Protein AF-0000000079784172 (afdb_homodimer)

Foldseek 3Di:
DDPPPPPPDPPDDPPVCCPPQDPCCLVAFQDDPVADAAEADAPDKDKDKAAAFGKYKYKYFDAFFFKKKKKKKWFAQAWWKKKFKAFPGGDGPPDGDDIDIDGSVVFDAPDRRGIGMDMDMDGDGGHMMMMMMTTNDNGMIIMMMHMHTDTHPPPPCPVVVD/DDPPPPPPDPPDDPPVCCPPQDPCCLVAFQDDPVADAAEADAPDKDKDKAAAFGKYKYKYFDAFFFKKKKKKKWFAQAWWKKKFKAFPGGDGPVDGDDIDIDGSVVFDAPDRRGIGMDMDMDGDGGHMMMMMMTTNDNGMIIMMMHMHTDTHPPPPCPVVVD

InterPro domains:
  IPR057629 Teneurin-1-4-like, galactose-binding domain-like [PF23093] (41-147)

Structure (mmCIF, N/CA/C/O backbone):
data_AF-0000000079784172-model_v1
#
loop_
_entity.id
_entity.type
_entity.pdbx_description
1 polymer 'Calpain_III domain-containing protein'
#
loop_
_atom_site.group_PDB
_atom_site.id
_atom_site.type_symbol
_atom_site.label_atom_id
_atom_site.label_alt_id
_atom_site.label_comp_id
_atom_site.label_asym_id
_atom_site.label_entity_id
_atom_site.label_seq_id
_atom_site.pdbx_PDB_ins_code
_atom_site.Cartn_x
_atom_site.Cartn_y
_atom_site.Cartn_z
_atom_site.occupancy
_atom_site.B_iso_or_equiv
_atom_site.auth_seq_id
_atom_site.auth_comp_id
_atom_site.auth_asym_id
_atom_site.auth_atom_id
_atom_site.pdbx_PDB_model_num
ATOM 1 N N . MET A 1 1 ? 27.984 17.984 -19.719 1 19.89 1 MET A N 1
ATOM 2 C CA . MET A 1 1 ? 27.156 17.969 -18.5 1 19.89 1 MET A CA 1
ATOM 3 C C . MET A 1 1 ? 26.875 16.531 -18.078 1 19.89 1 MET A C 1
ATOM 5 O O . MET A 1 1 ? 26.297 15.75 -18.844 1 19.89 1 MET A O 1
ATOM 9 N N . VAL A 1 2 ? 27.688 15.719 -17.266 1 17.98 2 VAL A N 1
ATOM 10 C CA . VAL A 1 2 ? 28.109 14.328 -17.188 1 17.98 2 VAL A CA 1
ATOM 11 C C . VAL A 1 2 ? 27.031 13.492 -16.5 1 17.98 2 VAL A C 1
ATOM 13 O O . VAL A 1 2 ? 26.578 13.828 -15.398 1 17.98 2 VAL A O 1
ATOM 16 N N . ASN A 1 3 ? 26.125 12.703 -17.125 1 18.72 3 ASN A N 1
ATOM 17 C CA . ASN A 1 3 ? 24.984 11.828 -16.906 1 18.72 3 ASN A CA 1
ATOM 18 C C . ASN A 1 3 ? 25.375 10.625 -16.031 1 18.72 3 ASN A C 1
ATOM 20 O O . ASN A 1 3 ? 25.969 9.664 -16.531 1 18.72 3 ASN A O 1
ATOM 24 N N . ARG A 1 4 ? 26.094 10.75 -14.938 1 19.33 4 ARG A N 1
ATOM 25 C CA . ARG A 1 4 ? 26.703 9.641 -14.219 1 19.33 4 ARG A CA 1
ATOM 26 C C . ARG A 1 4 ? 25.672 8.562 -13.883 1 19.33 4 ARG A C 1
ATOM 28 O O . ARG A 1 4 ? 24.766 8.805 -13.102 1 19.33 4 ARG A O 1
ATOM 35 N N . ILE A 1 5 ? 25.516 7.582 -14.75 1 21.02 5 ILE A N 1
ATOM 36 C CA . ILE A 1 5 ? 24.875 6.27 -14.727 1 21.02 5 ILE A CA 1
ATOM 37 C C . ILE A 1 5 ? 25.406 5.469 -13.531 1 21.02 5 ILE A C 1
ATOM 39 O O . ILE A 1 5 ? 26.609 5.254 -13.406 1 21.02 5 ILE A O 1
ATOM 43 N N . TYR A 1 6 ? 24.906 5.637 -12.352 1 23.95 6 TYR A N 1
ATOM 44 C CA . TYR A 1 6 ? 25.438 4.844 -11.242 1 23.95 6 TYR A CA 1
ATOM 45 C C . TYR A 1 6 ? 25.484 3.363 -11.609 1 23.95 6 TYR A C 1
ATOM 47 O O . TYR A 1 6 ? 24.484 2.791 -12.039 1 23.95 6 TYR A O 1
ATOM 55 N N . GLU A 1 7 ? 26.516 2.904 -12.195 1 22.31 7 GLU A N 1
ATOM 56 C CA . GLU A 1 7 ? 26.984 1.556 -12.492 1 22.31 7 GLU A CA 1
ATOM 57 C C . GLU A 1 7 ? 26.781 0.623 -11.305 1 22.31 7 GLU A C 1
ATOM 59 O O . GLU A 1 7 ? 27.312 0.865 -10.219 1 22.31 7 GLU A O 1
ATOM 64 N N . TRP A 1 8 ? 25.625 0.046 -11.172 1 24.02 8 TRP A N 1
ATOM 65 C CA . TRP A 1 8 ? 25.391 -1.03 -10.211 1 24.02 8 TRP A CA 1
ATOM 66 C C . TRP A 1 8 ? 26.391 -2.168 -10.414 1 24.02 8 TRP A C 1
ATOM 68 O O . TRP A 1 8 ? 26.516 -2.691 -11.523 1 24.02 8 TRP A O 1
ATOM 78 N N . ASP A 1 9 ? 27.516 -2.143 -9.789 1 24.95 9 ASP A N 1
ATOM 79 C CA . ASP A 1 9 ? 28.547 -3.184 -9.773 1 24.95 9 ASP A CA 1
ATOM 80 C C . ASP A 1 9 ? 27.922 -4.555 -9.508 1 24.95 9 ASP A C 1
ATOM 82 O O . ASP A 1 9 ? 27.094 -4.707 -8.609 1 24.95 9 ASP A O 1
ATOM 86 N N . ASP A 1 10 ? 27.922 -5.586 -10.43 1 25.69 10 ASP A N 1
ATOM 87 C CA . ASP A 1 10 ? 27.609 -6.977 -10.758 1 25.69 10 ASP A CA 1
ATOM 88 C C . ASP A 1 10 ? 28.172 -7.922 -9.695 1 25.69 10 ASP A C 1
ATOM 90 O O . ASP A 1 10 ? 27.875 -9.117 -9.711 1 25.69 10 ASP A O 1
ATOM 94 N N . SER A 1 11 ? 29.359 -7.785 -9.156 1 26.97 11 SER A N 1
ATOM 95 C CA . SER A 1 11 ? 30.172 -8.836 -8.555 1 26.97 11 SER A CA 1
ATOM 96 C C . SER A 1 11 ? 29.625 -9.258 -7.199 1 26.97 11 SER A C 1
ATOM 98 O O . SER A 1 11 ? 30.328 -9.922 -6.422 1 26.97 11 SER A O 1
ATOM 100 N N . PHE A 1 12 ? 28.5 -8.664 -6.668 1 26.34 12 PHE A N 1
ATOM 101 C CA . PHE A 1 12 ? 28.328 -9.078 -5.277 1 26.34 12 PHE A CA 1
ATOM 102 C C . PHE A 1 12 ? 27.703 -10.461 -5.195 1 26.34 12 PHE A C 1
ATOM 104 O O . PHE A 1 12 ? 26.688 -10.734 -5.836 1 26.34 12 PHE A O 1
ATOM 111 N N . PRO A 1 13 ? 28.453 -11.555 -4.855 1 26.52 13 PRO A N 1
ATOM 112 C CA . PRO A 1 13 ? 28.047 -12.953 -4.754 1 26.52 13 PRO A CA 1
ATOM 113 C C . PRO A 1 13 ? 26.672 -13.109 -4.105 1 26.52 13 PRO A C 1
ATOM 115 O O . PRO A 1 13 ? 26.359 -12.414 -3.135 1 26.52 13 PRO A O 1
ATOM 118 N N . ILE A 1 14 ? 25.641 -13.641 -4.742 1 27.16 14 ILE A N 1
ATOM 119 C CA . ILE A 1 14 ? 24.234 -13.922 -4.488 1 27.16 14 ILE A CA 1
ATOM 120 C C . ILE A 1 14 ? 24.078 -14.664 -3.168 1 27.16 14 ILE A C 1
ATOM 122 O O . ILE A 1 14 ? 23.078 -14.5 -2.461 1 27.16 14 ILE A O 1
ATOM 126 N N . GLY A 1 15 ? 24.812 -15.781 -2.855 1 28.16 15 GLY A N 1
ATOM 127 C CA . GLY A 1 15 ? 24.734 -16.703 -1.731 1 28.16 15 GLY A CA 1
ATOM 128 C C . GLY A 1 15 ? 24.797 -16.016 -0.385 1 28.16 15 GLY A C 1
ATOM 129 O O . GLY A 1 15 ? 24.062 -16.359 0.537 1 28.16 15 GLY A O 1
ATOM 130 N N . GLN A 1 16 ? 25.953 -15.547 0.078 1 27.17 16 GLN A N 1
ATOM 131 C CA . GLN A 1 16 ? 26.344 -14.898 1.328 1 27.17 16 GLN A CA 1
ATOM 132 C C . GLN A 1 16 ? 25.609 -13.578 1.513 1 27.17 16 GLN A C 1
ATOM 134 O O . GLN A 1 16 ? 25.609 -13.008 2.605 1 27.17 16 GLN A O 1
ATOM 139 N N . ARG A 1 17 ? 25.234 -12.75 0.37 1 25.47 17 ARG A N 1
ATOM 140 C CA . ARG A 1 17 ? 24.531 -11.477 0.469 1 25.47 17 ARG A CA 1
ATOM 141 C C . ARG A 1 17 ? 23.031 -11.68 0.606 1 25.47 17 ARG A C 1
ATOM 143 O O . ARG A 1 17 ? 22.312 -11.719 -0.393 1 25.47 17 ARG A O 1
ATOM 150 N N . ALA A 1 18 ? 22.234 -12.734 0.689 1 33.78 18 ALA A N 1
ATOM 151 C CA . ALA A 1 18 ? 21.109 -12.398 1.549 1 33.78 18 ALA A CA 1
ATOM 152 C C . ALA A 1 18 ? 21.266 -11.008 2.156 1 33.78 18 ALA A C 1
ATOM 154 O O . ALA A 1 18 ? 21.938 -10.844 3.18 1 33.78 18 ALA A O 1
ATOM 155 N N . HIS A 1 19 ? 21.688 -10.164 1.497 1 33.62 19 HIS A N 1
ATOM 156 C CA . HIS A 1 19 ? 22.156 -8.781 1.532 1 33.62 19 HIS A CA 1
ATOM 157 C C . HIS A 1 19 ? 21.344 -7.945 2.506 1 33.62 19 HIS A C 1
ATOM 159 O O . HIS A 1 19 ? 20.172 -8.242 2.752 1 33.62 19 HIS A O 1
ATOM 165 N N . GLN A 1 20 ? 22 -7.141 3.137 1 38.88 20 GLN A N 1
ATOM 166 C CA . GLN A 1 20 ? 21.609 -6.32 4.277 1 38.88 20 GLN A CA 1
ATOM 167 C C . GLN A 1 20 ? 20.359 -5.508 3.973 1 38.88 20 GLN A C 1
ATOM 169 O O . GLN A 1 20 ? 20.406 -4.551 3.197 1 38.88 20 GLN A O 1
ATOM 174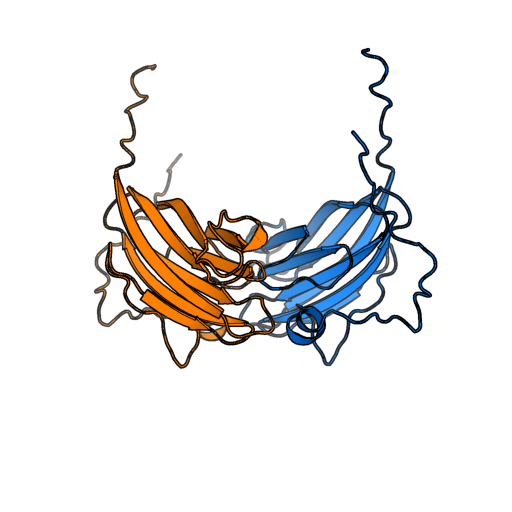 N N . LEU A 1 21 ? 19.281 -6.391 3.627 1 47.25 21 LEU A N 1
ATOM 175 C CA . LEU A 1 21 ? 18.094 -5.559 3.76 1 47.25 21 LEU A CA 1
ATOM 176 C C . LEU A 1 21 ? 18.344 -4.395 4.707 1 47.25 21 LEU A C 1
ATOM 178 O O . LEU A 1 21 ? 18.969 -4.566 5.758 1 47.25 21 LEU A O 1
ATOM 182 N N . ASP A 1 22 ? 18.234 -3.258 3.994 1 50.38 22 ASP A N 1
ATOM 183 C CA . ASP A 1 22 ? 18.375 -2.137 4.918 1 50.38 22 ASP A CA 1
ATOM 184 C C . ASP A 1 22 ? 17.547 -2.35 6.176 1 50.38 22 ASP A C 1
ATOM 186 O O . ASP A 1 22 ? 16.766 -3.309 6.258 1 50.38 22 ASP A O 1
ATOM 190 N N . ASP A 1 23 ? 18.031 -1.884 7.098 1 51.84 23 ASP A N 1
ATOM 191 C CA . ASP A 1 23 ? 17.422 -1.997 8.414 1 51.84 23 ASP A CA 1
ATOM 192 C C . ASP A 1 23 ? 15.898 -1.903 8.32 1 51.84 23 ASP A C 1
ATOM 194 O O . ASP A 1 23 ? 15.188 -2.682 8.953 1 51.84 23 ASP A O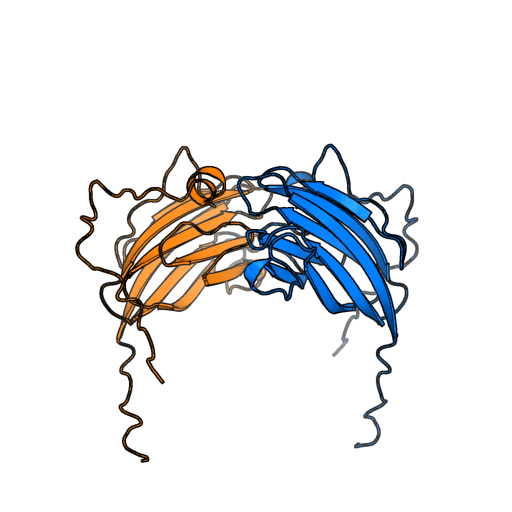 1
ATOM 198 N N . VAL A 1 24 ? 15.5 -1.128 7.34 1 48.78 24 VAL A N 1
ATOM 199 C CA . VAL A 1 24 ? 14.055 -0.924 7.242 1 48.78 24 VAL A CA 1
ATOM 200 C C . VAL A 1 24 ? 13.398 -2.162 6.637 1 48.78 24 VAL A C 1
ATOM 202 O O . VAL A 1 24 ? 12.367 -2.631 7.129 1 48.78 24 VAL A O 1
ATOM 205 N N . THR A 1 25 ? 14.039 -2.662 5.512 1 59.16 25 THR A N 1
ATOM 206 C CA . THR A 1 25 ? 13.453 -3.807 4.824 1 59.16 25 THR A CA 1
ATOM 207 C C . THR A 1 25 ? 13.523 -5.055 5.695 1 59.16 25 THR A C 1
ATOM 209 O O . THR A 1 25 ? 12.609 -5.887 5.676 1 59.16 25 THR A O 1
ATOM 212 N N . ASN A 1 26 ? 14.555 -5.07 6.418 1 54.72 26 ASN A N 1
ATOM 213 C CA . ASN A 1 26 ? 14.68 -6.227 7.301 1 54.72 26 ASN A CA 1
ATOM 214 C C . ASN A 1 26 ? 13.594 -6.227 8.375 1 54.72 26 ASN A C 1
ATOM 216 O O . ASN A 1 26 ? 13.148 -7.293 8.812 1 54.72 26 ASN A O 1
ATOM 220 N N . ARG A 1 27 ? 13.273 -4.957 8.641 1 64.25 27 ARG A N 1
ATOM 221 C CA . ARG A 1 27 ? 12.383 -4.875 9.797 1 64.25 27 ARG A CA 1
ATOM 222 C C . ARG A 1 27 ? 10.93 -4.695 9.344 1 64.25 27 ARG A C 1
ATOM 224 O O . ARG A 1 27 ? 10.016 -5.234 9.969 1 64.25 27 ARG A O 1
ATOM 231 N N . TYR A 1 28 ? 10.812 -4.105 8.117 1 77.25 28 TYR A N 1
ATOM 232 C CA . TYR A 1 28 ? 9.438 -3.705 7.82 1 77.25 28 TYR A CA 1
ATOM 233 C C . TYR A 1 28 ? 9.039 -4.125 6.414 1 77.25 28 TYR A C 1
ATOM 235 O O . TYR A 1 28 ? 8.039 -3.648 5.875 1 77.25 28 TYR A O 1
ATOM 243 N N . GLY A 1 29 ? 9.984 -4.953 5.883 1 88.69 29 GLY A N 1
ATOM 244 C CA . GLY A 1 29 ? 9.641 -5.508 4.586 1 88.69 29 GLY A CA 1
ATOM 245 C C . GLY A 1 29 ? 8.414 -6.398 4.625 1 88.69 29 GLY A C 1
ATOM 246 O O . GLY A 1 29 ? 8.086 -6.965 5.672 1 88.69 29 GLY A O 1
ATOM 247 N N . LEU A 1 30 ? 7.68 -6.422 3.518 1 93.5 30 LEU A N 1
ATOM 248 C CA . LEU A 1 30 ? 6.484 -7.254 3.416 1 93.5 30 LEU A CA 1
ATOM 249 C C . LEU A 1 30 ? 6.855 -8.711 3.176 1 93.5 30 LEU A C 1
ATOM 251 O O . LEU A 1 30 ? 6.707 -9.219 2.061 1 93.5 30 LEU A O 1
ATOM 255 N N . PHE A 1 31 ? 7.297 -9.312 4.254 1 91.62 31 PHE A N 1
ATOM 256 C CA . PHE A 1 31 ? 7.57 -10.742 4.238 1 91.62 31 PHE A CA 1
ATOM 257 C C . PHE A 1 31 ? 7.375 -11.344 5.621 1 91.62 31 PHE A C 1
ATOM 259 O O . PHE A 1 31 ? 7.289 -10.625 6.613 1 91.62 31 PHE A O 1
ATOM 266 N N . ASP A 1 32 ? 7.125 -12.617 5.648 1 88.5 32 ASP A N 1
ATOM 267 C CA . ASP A 1 32 ? 7.059 -13.375 6.895 1 88.5 32 ASP A CA 1
ATOM 268 C C . ASP A 1 32 ? 8.453 -13.688 7.426 1 88.5 32 ASP A C 1
ATOM 270 O O . ASP A 1 32 ? 9.195 -14.461 6.812 1 88.5 32 ASP A O 1
ATOM 274 N N . PRO A 1 33 ? 8.805 -13.164 8.57 1 83 33 PRO A N 1
ATOM 275 C CA . PRO A 1 33 ? 10.156 -13.406 9.078 1 83 33 PRO A CA 1
ATOM 276 C C . PRO A 1 33 ? 10.438 -14.883 9.344 1 83 33 PRO A C 1
ATOM 278 O O . PRO A 1 33 ? 11.594 -15.305 9.328 1 83 33 PRO A O 1
ATOM 281 N N . HIS A 1 34 ? 9.414 -15.672 9.562 1 85.44 34 HIS A N 1
ATOM 282 C CA . HIS A 1 34 ? 9.578 -17.094 9.82 1 85.44 34 HIS A CA 1
ATOM 283 C C . HIS A 1 34 ? 9.641 -17.891 8.523 1 85.44 34 HIS A C 1
ATOM 285 O O . HIS A 1 34 ? 9.93 -19.094 8.539 1 85.44 34 HIS A O 1
ATOM 291 N N . ASN A 1 35 ? 9.344 -17.281 7.496 1 88.19 35 ASN A N 1
ATOM 292 C CA . ASN A 1 35 ? 9.422 -17.844 6.156 1 88.19 35 ASN A CA 1
ATOM 293 C C . ASN A 1 35 ? 10.031 -16.859 5.164 1 88.19 35 ASN A C 1
ATOM 295 O O . ASN A 1 35 ? 9.312 -16.281 4.34 1 88.19 35 ASN A O 1
ATOM 299 N N . PRO A 1 36 ? 11.328 -16.625 5.215 1 87.56 36 PRO A N 1
ATOM 300 C CA . PRO A 1 36 ? 11.984 -15.594 4.406 1 87.56 36 PRO A CA 1
ATOM 301 C C . PRO A 1 36 ? 11.773 -15.797 2.906 1 87.56 36 PRO A C 1
ATOM 303 O O . PRO A 1 36 ? 11.352 -16.875 2.48 1 87.56 36 PRO A O 1
ATOM 306 N N . PRO A 1 37 ? 12.062 -14.797 2.107 1 93.56 37 PRO A N 1
ATOM 307 C CA . PRO A 1 37 ? 11.789 -14.859 0.669 1 93.56 37 PRO A CA 1
ATOM 308 C C . PRO A 1 37 ? 12.492 -16.031 -0.011 1 93.56 37 PRO A C 1
ATOM 310 O O . PRO A 1 37 ? 13.688 -16.266 0.204 1 93.56 37 PRO A O 1
ATOM 313 N N . GLN A 1 38 ? 11.734 -16.734 -0.859 1 95.44 38 GLN A N 1
ATOM 314 C CA . GLN A 1 38 ? 12.227 -17.906 -1.568 1 95.44 38 GLN A CA 1
ATOM 315 C C . GLN A 1 38 ? 12.617 -17.562 -3.002 1 95.44 38 GLN A C 1
ATOM 317 O O . GLN A 1 38 ? 12.016 -16.688 -3.621 1 95.44 38 GLN A O 1
ATOM 322 N N . LYS A 1 39 ? 13.602 -18.312 -3.418 1 95.94 39 LYS A N 1
ATOM 323 C CA . LYS A 1 39 ? 13.953 -18.125 -4.824 1 95.94 39 LYS A CA 1
ATOM 324 C C . LYS A 1 39 ? 12.852 -18.641 -5.738 1 95.94 39 LYS A C 1
ATOM 326 O O . LYS A 1 39 ? 12.383 -19.781 -5.578 1 95.94 39 LYS A O 1
ATOM 331 N N . ILE A 1 40 ? 12.469 -17.844 -6.676 1 96.25 40 ILE A N 1
ATOM 332 C CA . ILE A 1 40 ? 11.422 -18.234 -7.621 1 96.25 40 ILE A CA 1
ATOM 333 C C . ILE A 1 40 ? 12.055 -18.859 -8.859 1 96.25 40 ILE A C 1
ATOM 335 O O . ILE A 1 40 ? 12.984 -18.297 -9.445 1 96.25 40 ILE A O 1
ATOM 339 N N . GLU A 1 41 ? 11.594 -19.984 -9.203 1 94.06 41 GLU A N 1
ATOM 340 C CA . GLU A 1 41 ? 12.016 -20.641 -10.438 1 94.06 41 GLU A CA 1
ATOM 341 C C . GLU A 1 41 ? 11.008 -20.406 -11.562 1 94.06 41 GLU A C 1
ATOM 343 O O . GLU A 1 41 ? 9.805 -20.609 -11.375 1 94.06 41 GLU A O 1
ATOM 348 N N . PRO A 1 42 ? 11.523 -19.984 -12.664 1 90.62 42 PRO A N 1
ATOM 349 C CA . PRO A 1 42 ? 10.594 -19.734 -13.773 1 90.62 42 PRO A CA 1
ATOM 350 C C . PRO A 1 42 ? 9.742 -20.953 -14.117 1 90.62 42 PRO A C 1
ATOM 352 O O . PRO A 1 42 ? 10.227 -22.094 -14.078 1 90.62 42 PRO A O 1
ATOM 355 N N . ASN A 1 43 ? 8.477 -20.75 -14.359 1 91 43 ASN A N 1
ATOM 356 C CA . ASN A 1 43 ? 7.504 -21.734 -14.828 1 91 43 ASN A CA 1
ATOM 357 C C . ASN A 1 43 ? 7.199 -22.781 -13.758 1 91 43 ASN A C 1
ATOM 359 O O . ASN A 1 43 ? 6.699 -23.859 -14.062 1 91 43 ASN A O 1
ATOM 363 N N . LYS A 1 44 ? 7.668 -22.625 -12.609 1 95.38 44 LYS A N 1
ATOM 364 C CA . LYS A 1 44 ? 7.32 -23.5 -11.492 1 95.38 44 LYS A CA 1
ATOM 365 C C . LYS A 1 44 ? 6.258 -22.859 -10.602 1 95.38 44 LYS A C 1
ATOM 367 O O . LYS A 1 44 ? 6.34 -21.672 -10.281 1 95.38 44 LYS A O 1
ATOM 372 N N . GLN A 1 45 ? 5.371 -23.672 -10.172 1 96.56 45 GLN A N 1
ATOM 373 C CA . GLN A 1 45 ? 4.273 -23.172 -9.352 1 96.56 45 GLN A CA 1
ATOM 374 C C . GLN A 1 45 ? 4.645 -23.172 -7.871 1 96.56 45 GLN A C 1
ATOM 376 O O . GLN A 1 45 ? 5.324 -24.094 -7.402 1 96.56 45 GLN A O 1
ATOM 381 N N . VAL A 1 46 ? 4.258 -22.203 -7.238 1 97.06 46 VAL A N 1
ATOM 382 C CA . VAL A 1 46 ? 4.316 -22.125 -5.785 1 97.06 46 VAL A CA 1
ATOM 383 C C . VAL A 1 46 ? 2.902 -22.156 -5.207 1 97.06 46 VAL A C 1
ATOM 385 O O . VAL A 1 46 ? 2.045 -21.359 -5.605 1 97.06 46 VAL A O 1
ATOM 388 N N . LYS A 1 47 ? 2.629 -23.078 -4.355 1 97.19 47 LYS A N 1
ATOM 389 C CA . LYS A 1 47 ? 1.349 -23.172 -3.66 1 97.19 47 LYS A CA 1
ATOM 390 C C . LYS A 1 47 ? 1.486 -22.734 -2.203 1 97.19 47 LYS A C 1
ATOM 392 O O . LYS A 1 47 ? 2.289 -23.297 -1.456 1 97.19 47 LYS A O 1
ATOM 397 N N . VAL A 1 48 ? 0.766 -21.812 -1.838 1 96.81 48 VAL A N 1
ATOM 398 C CA . VAL A 1 48 ? 0.899 -21.312 -0.471 1 96.81 48 VAL A CA 1
ATOM 399 C C . VAL A 1 48 ? -0.485 -21.078 0.134 1 96.81 48 VAL A C 1
ATOM 401 O O . VAL A 1 48 ? -1.436 -20.766 -0.581 1 96.81 48 VAL A O 1
ATOM 404 N N . GLN A 1 49 ? -0.582 -21.328 1.327 1 97.44 49 GLN A N 1
ATOM 405 C CA . GLN A 1 49 ? -1.74 -20.969 2.139 1 97.44 49 GLN A CA 1
ATOM 406 C C . GLN A 1 49 ? -1.419 -19.797 3.07 1 97.44 49 GLN A C 1
ATOM 408 O O . GLN A 1 49 ? -0.528 -19.906 3.916 1 97.44 49 GLN A O 1
ATOM 413 N N . LEU A 1 50 ? -2.15 -18.75 2.912 1 96.5 50 LEU A N 1
ATOM 414 C CA . LEU A 1 50 ? -1.839 -17.562 3.695 1 96.5 50 LEU A CA 1
ATOM 415 C C . LEU A 1 50 ? -2.951 -17.25 4.695 1 96.5 50 LEU A C 1
ATOM 417 O O . LEU A 1 50 ? -4.121 -17.172 4.316 1 96.5 50 LEU A O 1
ATOM 421 N N . GLU A 1 51 ? -2.584 -17.156 5.949 1 93.69 51 GLU A N 1
ATOM 422 C CA . GLU A 1 51 ? -3.5 -16.688 6.992 1 93.69 51 GLU A CA 1
ATOM 423 C C . GLU A 1 51 ? -3.928 -15.25 6.758 1 93.69 51 GLU A C 1
ATOM 425 O O . GLU A 1 51 ? -3.381 -14.57 5.887 1 93.69 51 GLU A O 1
ATOM 430 N N . PRO A 1 52 ? -5.047 -14.797 7.496 1 89.62 52 PRO A N 1
ATOM 431 C CA . PRO A 1 52 ? -5.41 -13.391 7.367 1 89.62 52 PRO A CA 1
ATOM 432 C C . PRO A 1 52 ? -4.215 -12.453 7.543 1 89.62 52 PRO A C 1
ATOM 434 O O . PRO A 1 52 ? -3.518 -12.523 8.555 1 89.62 52 PRO A O 1
ATOM 437 N N . MET A 1 53 ? -3.943 -11.664 6.508 1 89.38 53 MET A N 1
ATOM 438 C CA . MET A 1 53 ? -2.852 -10.703 6.422 1 89.38 53 MET A CA 1
ATOM 439 C C . MET A 1 53 ? -1.504 -11.414 6.336 1 89.38 53 MET A C 1
ATOM 441 O O . MET A 1 53 ? -0.458 -10.789 6.535 1 89.38 53 MET A O 1
ATOM 445 N N . GLY A 1 54 ? -1.632 -12.688 6.086 1 91.81 54 GLY A N 1
ATOM 446 C CA . GLY A 1 54 ? -0.399 -13.438 5.906 1 91.81 54 GLY A CA 1
ATOM 447 C C . GLY A 1 54 ? 0.362 -13.047 4.656 1 91.81 54 GLY A C 1
ATOM 448 O O . GLY A 1 54 ? -0.219 -12.508 3.713 1 91.81 54 GLY A O 1
ATOM 449 N N . LEU A 1 55 ? 1.709 -13.336 4.707 1 94.5 55 LEU A N 1
ATOM 450 C CA . LEU A 1 55 ? 2.598 -12.891 3.641 1 94.5 55 LEU A CA 1
ATOM 451 C C . LEU A 1 55 ? 3.428 -14.055 3.104 1 94.5 55 LEU A C 1
ATOM 453 O O . LEU A 1 55 ? 3.885 -14.906 3.871 1 94.5 55 LEU A O 1
ATOM 457 N N . TRP A 1 56 ? 3.518 -14.109 1.859 1 97.19 56 TRP A N 1
ATOM 458 C CA . TRP A 1 56 ? 4.547 -14.891 1.182 1 97.19 56 TRP A CA 1
ATOM 459 C C . TRP A 1 56 ? 5.457 -13.992 0.352 1 97.19 56 TRP A C 1
ATOM 461 O O . TRP A 1 56 ? 4.996 -13.016 -0.249 1 97.19 56 TRP A O 1
ATOM 471 N N . ALA A 1 57 ? 6.734 -14.352 0.32 1 96.88 57 ALA A N 1
ATOM 472 C CA . ALA A 1 57 ? 7.664 -13.531 -0.448 1 96.88 57 ALA A CA 1
ATOM 473 C C . ALA A 1 57 ? 8.625 -14.398 -1.253 1 96.88 57 ALA A C 1
ATOM 475 O O . ALA A 1 57 ? 8.977 -15.5 -0.833 1 96.88 57 ALA A O 1
ATOM 476 N N . GLY A 1 58 ? 8.953 -13.898 -2.42 1 96.94 58 GLY A N 1
ATOM 477 C CA . GLY A 1 58 ? 9.938 -14.531 -3.285 1 96.94 58 GLY A CA 1
ATOM 478 C C . GLY A 1 58 ? 10.898 -13.539 -3.922 1 96.94 58 GLY A C 1
ATOM 479 O O . GLY A 1 58 ? 10.727 -12.328 -3.779 1 96.94 58 GLY A O 1
ATOM 480 N N . HIS A 1 59 ? 11.945 -14.055 -4.48 1 95.88 59 HIS A N 1
ATOM 481 C CA . HIS A 1 59 ? 12.891 -13.211 -5.211 1 95.88 59 HIS A CA 1
ATOM 482 C C . HIS A 1 59 ? 13.453 -13.938 -6.43 1 95.88 59 HIS A C 1
ATOM 484 O O . HIS A 1 59 ? 13.383 -15.172 -6.508 1 95.88 59 HIS A O 1
ATOM 490 N N . TRP A 1 60 ? 13.852 -13.211 -7.395 1 93.62 60 TRP A N 1
ATOM 491 C CA . TRP A 1 60 ? 14.445 -13.789 -8.594 1 93.62 60 TRP A CA 1
ATOM 492 C C . TRP A 1 60 ? 15.375 -12.789 -9.273 1 93.62 60 TRP A C 1
ATOM 494 O O . TRP A 1 60 ? 15.234 -11.578 -9.094 1 93.62 60 TRP A O 1
ATOM 504 N N . GLN A 1 61 ? 16.297 -13.266 -10 1 94.44 61 GLN A N 1
ATOM 505 C CA . GLN A 1 61 ? 17.281 -12.469 -10.734 1 94.44 61 GLN A CA 1
ATOM 506 C C . GLN A 1 61 ? 16.859 -12.305 -12.195 1 94.44 61 GLN A C 1
ATOM 508 O O . GLN A 1 61 ? 16.703 -13.289 -12.906 1 94.44 61 GLN A O 1
ATOM 513 N N . ILE A 1 62 ? 16.609 -11.109 -12.555 1 91.38 62 ILE A N 1
ATOM 514 C CA . ILE A 1 62 ? 16.375 -10.797 -13.961 1 91.38 62 ILE A CA 1
ATOM 515 C C . ILE A 1 62 ? 17.688 -10.469 -14.656 1 91.38 62 ILE A C 1
ATOM 517 O O . ILE A 1 62 ? 18.359 -9.508 -14.297 1 91.38 62 ILE A O 1
ATOM 521 N N . GLN A 1 63 ? 18 -11.227 -15.664 1 90.56 63 GLN A N 1
ATOM 522 C CA . GLN A 1 63 ? 19.328 -11.18 -16.25 1 90.56 63 GLN A CA 1
ATOM 523 C C . GLN A 1 63 ? 19.438 -10.07 -17.297 1 90.56 63 GLN A C 1
ATOM 525 O O . GLN A 1 63 ? 20.547 -9.625 -17.625 1 90.56 63 GLN A O 1
ATOM 530 N N . SER A 1 64 ? 18.391 -9.602 -17.938 1 89.31 64 SER A N 1
ATOM 531 C CA . SER A 1 64 ? 18.281 -8.5 -18.891 1 89.31 64 SER A CA 1
ATOM 532 C C . SER A 1 64 ? 16.891 -7.883 -18.844 1 89.31 64 SER A C 1
ATOM 534 O O . SER A 1 64 ? 15.93 -8.516 -18.391 1 89.31 64 SER A O 1
ATOM 536 N N . ASP A 1 65 ? 16.906 -6.645 -19.234 1 90.56 65 ASP A N 1
ATOM 537 C CA . ASP A 1 65 ? 15.57 -6.047 -19.328 1 90.56 65 ASP A CA 1
ATOM 538 C C . ASP A 1 65 ? 14.617 -6.938 -20.125 1 90.56 65 ASP A C 1
ATOM 540 O O . ASP A 1 65 ? 14.906 -7.285 -21.266 1 90.56 65 ASP A O 1
ATOM 544 N N . LEU A 1 66 ? 13.547 -7.328 -19.5 1 91.44 66 LEU A N 1
ATOM 545 C CA . LEU A 1 66 ? 12.617 -8.219 -20.172 1 91.44 66 LEU A CA 1
ATOM 546 C C . LEU A 1 66 ? 11.234 -8.156 -19.531 1 91.44 66 LEU A C 1
ATOM 548 O O . LEU A 1 66 ? 11.086 -7.613 -18.438 1 91.44 66 LEU A O 1
ATOM 552 N N . CYS A 1 67 ? 10.336 -8.672 -20.266 1 93.25 67 CYS A N 1
ATOM 553 C CA . CYS A 1 67 ? 8.984 -8.727 -19.719 1 93.25 67 CYS A CA 1
ATOM 554 C C . CYS A 1 67 ? 8.727 -10.07 -19.031 1 93.25 67 CYS A C 1
ATOM 556 O O . CYS A 1 67 ? 9.219 -11.102 -19.484 1 93.25 67 CYS A O 1
ATOM 558 N N . THR A 1 68 ? 8.016 -10.008 -17.984 1 93.94 68 THR A N 1
ATOM 559 C CA . THR A 1 68 ? 7.637 -11.188 -17.203 1 93.94 68 THR A CA 1
ATOM 560 C C . THR A 1 68 ? 6.121 -11.305 -17.109 1 93.94 68 THR A C 1
ATOM 562 O O . THR A 1 68 ? 5.402 -10.312 -17.25 1 93.94 68 THR A O 1
ATOM 565 N N . LEU A 1 69 ? 5.664 -12.508 -17.062 1 95.62 69 LEU A N 1
ATOM 566 C CA . LEU A 1 69 ? 4.273 -12.828 -16.781 1 95.62 69 LEU A CA 1
ATOM 567 C C . LEU A 1 69 ? 4.156 -13.625 -15.484 1 95.62 69 LEU A C 1
ATOM 569 O O . LEU A 1 69 ? 4.777 -14.68 -15.336 1 95.62 69 LEU A O 1
ATOM 573 N N . TYR A 1 70 ? 3.484 -13.094 -14.477 1 96.75 70 TYR A N 1
ATOM 574 C CA . TYR A 1 70 ? 3.15 -13.969 -13.359 1 96.75 70 TYR A CA 1
ATOM 575 C C . TYR A 1 70 ? 1.667 -14.312 -13.359 1 96.75 70 TYR A C 1
ATOM 577 O O . TYR A 1 70 ? 0.836 -13.508 -13.789 1 96.75 70 TYR A O 1
ATOM 585 N N . ASN A 1 71 ? 1.396 -15.445 -12.93 1 96.56 71 ASN A N 1
ATOM 586 C CA . ASN A 1 71 ? 0.029 -15.93 -12.773 1 96.56 71 ASN A CA 1
ATOM 587 C C . ASN A 1 71 ? -0.317 -16.172 -11.305 1 96.56 71 ASN A C 1
ATOM 589 O O . ASN A 1 71 ? 0.516 -16.672 -10.539 1 96.56 71 ASN A O 1
ATOM 593 N N . ILE A 1 72 ? -1.458 -15.797 -10.977 1 97.56 72 ILE A N 1
ATOM 594 C CA . ILE A 1 72 ? -1.961 -16.078 -9.633 1 97.56 72 ILE A CA 1
ATOM 595 C C . ILE A 1 72 ? -3.336 -16.734 -9.727 1 97.56 72 ILE A C 1
ATOM 597 O O . ILE A 1 72 ? -4.191 -16.297 -10.5 1 97.56 72 ILE A O 1
ATOM 601 N N . THR A 1 73 ? -3.512 -17.766 -9.062 1 96.81 73 THR A N 1
ATOM 602 C CA . THR A 1 73 ? -4.785 -18.469 -8.992 1 96.81 73 THR A CA 1
ATOM 603 C C . THR A 1 73 ? -5.367 -18.391 -7.582 1 96.81 73 THR A C 1
ATOM 605 O O . THR A 1 73 ? -4.691 -18.719 -6.605 1 96.81 73 THR A O 1
ATOM 608 N N . LEU A 1 74 ? -6.57 -18 -7.5 1 96.38 74 LEU A N 1
ATOM 609 C CA . LEU A 1 74 ? -7.316 -17.906 -6.25 1 96.38 74 LEU A CA 1
ATOM 610 C C . LEU A 1 74 ? -8.469 -18.891 -6.223 1 96.38 74 LEU A C 1
ATOM 612 O O . LEU A 1 74 ? -8.906 -19.375 -7.27 1 96.38 74 LEU A O 1
ATOM 616 N N . THR A 1 75 ? -9 -19.109 -5.008 1 89.56 75 THR A N 1
ATOM 617 C CA . THR A 1 75 ? -9.977 -20.172 -4.91 1 89.56 75 THR A CA 1
ATOM 618 C C . THR A 1 75 ? -11.359 -19.625 -4.586 1 89.56 75 THR A C 1
ATOM 620 O O . THR A 1 75 ? -12.336 -20.359 -4.523 1 89.56 75 THR A O 1
ATOM 623 N N . SER A 1 76 ? -11.484 -18.344 -4.367 1 90.94 76 SER A N 1
ATOM 624 C CA . SER A 1 76 ? -12.766 -17.797 -3.947 1 90.94 76 SER A CA 1
ATOM 625 C C . SER A 1 76 ? -13.039 -16.453 -4.609 1 90.94 76 SER A C 1
ATOM 627 O O . SER A 1 76 ? -12.109 -15.68 -4.855 1 90.94 76 SER A O 1
ATOM 629 N N . GLU A 1 77 ? -14.32 -16.188 -4.816 1 91.81 77 GLU A N 1
ATOM 630 C CA . GLU A 1 77 ? -14.719 -14.875 -5.316 1 91.81 77 GLU A CA 1
ATOM 631 C C . GLU A 1 77 ? -14.477 -13.789 -4.277 1 91.81 77 GLU A C 1
ATOM 633 O O . GLU A 1 77 ? -14.367 -12.609 -4.617 1 91.81 77 GLU A O 1
ATOM 638 N N . LEU A 1 78 ? -14.32 -14.188 -3.027 1 90.62 78 LEU A N 1
ATOM 639 C CA . LEU A 1 78 ? -14.164 -13.227 -1.94 1 90.62 78 LEU A CA 1
ATOM 640 C C . LEU A 1 78 ? -12.688 -12.922 -1.699 1 90.62 78 LEU A C 1
ATOM 642 O O . LEU A 1 78 ? -12.359 -12.055 -0.887 1 90.62 78 LEU A O 1
ATOM 646 N N . SER A 1 79 ? -11.844 -13.594 -2.488 1 94.19 79 SER A N 1
ATOM 647 C CA . SER A 1 79 ? -10.406 -13.414 -2.283 1 94.19 79 SER A CA 1
ATOM 648 C C . SER A 1 79 ? -9.977 -11.984 -2.607 1 94.19 79 SER A C 1
ATOM 650 O O . SER A 1 79 ? -10.523 -11.359 -3.518 1 94.19 79 SER A O 1
ATOM 652 N N . SER A 1 80 ? -9.062 -11.484 -1.836 1 94.81 80 SER A N 1
ATOM 653 C CA . SER A 1 80 ? -8.391 -10.211 -2.061 1 94.81 80 SER A CA 1
ATOM 654 C C . SER A 1 80 ? -6.91 -10.297 -1.708 1 94.81 80 SER A C 1
ATOM 656 O O . SER A 1 80 ? -6.555 -10.523 -0.551 1 94.81 80 SER A O 1
ATOM 658 N N . VAL A 1 81 ? -6.117 -10.133 -2.721 1 97 81 VAL A N 1
ATOM 659 C CA . VAL A 1 81 ? -4.68 -10.32 -2.557 1 97 81 VAL A CA 1
ATOM 660 C C . VAL A 1 81 ? -3.932 -9.125 -3.139 1 97 81 VAL A C 1
ATOM 662 O O . VAL A 1 81 ? -4.316 -8.594 -4.184 1 97 81 VAL A O 1
ATOM 665 N N . GLY A 1 82 ? -2.912 -8.688 -2.375 1 97.94 82 GLY A N 1
ATOM 666 C CA . GLY A 1 82 ? -1.99 -7.695 -2.908 1 97.94 82 GLY A CA 1
ATOM 667 C C . GLY A 1 82 ? -0.667 -8.289 -3.354 1 97.94 82 GLY A C 1
ATOM 668 O O . GLY A 1 82 ? -0.097 -9.141 -2.662 1 97.94 82 GLY A O 1
ATOM 669 N N . VAL A 1 83 ? -0.227 -7.891 -4.504 1 98.5 83 VAL A N 1
ATOM 670 C CA . VAL A 1 83 ? 1.072 -8.312 -5.016 1 98.5 83 VAL A CA 1
ATOM 671 C C . VAL A 1 83 ? 1.983 -7.102 -5.184 1 98.5 83 VAL A C 1
ATOM 673 O O . VAL A 1 83 ? 1.676 -6.188 -5.953 1 98.5 83 VAL A O 1
ATOM 676 N N . PHE A 1 84 ? 3.064 -7.168 -4.469 1 97.62 84 PHE A N 1
ATOM 677 C CA . PHE A 1 84 ? 4.027 -6.074 -4.5 1 97.62 84 PHE A CA 1
ATOM 678 C C . PHE A 1 84 ? 5.344 -6.531 -5.117 1 97.62 84 PHE A C 1
ATOM 680 O O . PHE A 1 84 ? 5.855 -7.602 -4.785 1 97.62 84 PHE A O 1
ATOM 687 N N . LEU A 1 85 ? 5.859 -5.793 -6.02 1 98.12 85 LEU A N 1
ATOM 688 C CA . LEU A 1 85 ? 7.195 -6.016 -6.562 1 98.12 85 LEU A CA 1
ATOM 689 C C . LEU A 1 85 ? 8.109 -4.828 -6.266 1 98.12 85 LEU A C 1
ATOM 691 O O . LEU A 1 85 ? 7.676 -3.676 -6.328 1 98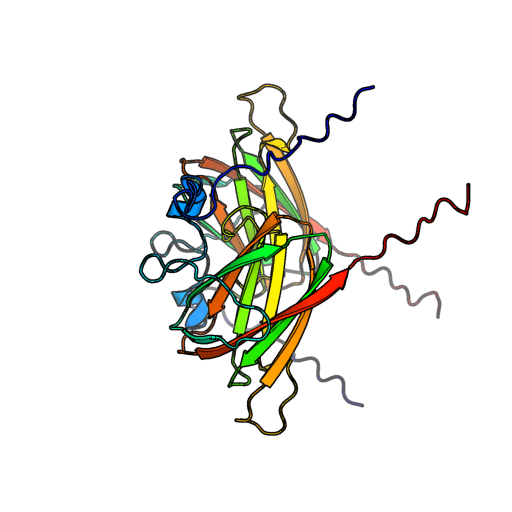.12 85 LEU A O 1
ATOM 695 N N . ARG A 1 86 ? 9.305 -5.18 -6.047 1 96.56 86 ARG A N 1
ATOM 696 C CA . ARG A 1 86 ? 10.266 -4.094 -5.855 1 96.56 86 ARG A CA 1
ATOM 697 C C . ARG A 1 86 ? 11.664 -4.512 -6.309 1 96.56 86 ARG A C 1
ATOM 699 O O . ARG A 1 86 ? 12.094 -5.633 -6.043 1 96.56 86 ARG A O 1
ATOM 706 N N . TYR A 1 87 ? 12.289 -3.625 -6.949 1 96.25 87 TYR A N 1
ATOM 707 C CA . TYR A 1 87 ? 13.648 -3.826 -7.43 1 96.25 87 TYR A CA 1
ATOM 708 C C . TYR A 1 87 ? 14.656 -3.635 -6.301 1 96.25 87 TYR A C 1
ATOM 710 O O . TYR A 1 87 ? 14.578 -2.66 -5.547 1 96.25 87 TYR A O 1
ATOM 718 N N . GLY A 1 88 ? 15.523 -4.562 -6.121 1 93.06 88 GLY A N 1
ATOM 719 C CA . GLY A 1 88 ? 16.703 -4.395 -5.297 1 93.06 88 GLY A CA 1
ATOM 720 C C . GLY A 1 88 ? 16.469 -4.746 -3.838 1 93.06 88 GLY A C 1
ATOM 721 O O . GLY A 1 88 ? 17.422 -5.059 -3.109 1 93.06 88 GLY A O 1
ATOM 722 N N . THR A 1 89 ? 15.242 -4.66 -3.316 1 92.62 89 THR A N 1
ATOM 723 C CA . THR A 1 89 ? 14.93 -4.953 -1.923 1 92.62 89 THR A CA 1
ATOM 724 C C . THR A 1 89 ? 13.453 -5.312 -1.764 1 92.62 89 THR A C 1
ATOM 726 O O . THR A 1 89 ? 12.68 -5.23 -2.723 1 92.62 89 THR A O 1
ATOM 729 N N . MET A 1 90 ? 13.062 -5.723 -0.503 1 93.88 90 MET A N 1
ATOM 730 C CA . MET A 1 90 ? 11.672 -6.047 -0.221 1 93.88 90 MET A CA 1
ATOM 731 C C . MET A 1 90 ? 10.805 -4.793 -0.252 1 93.88 90 MET A C 1
ATOM 733 O O . MET A 1 90 ? 11.242 -3.719 0.159 1 93.88 90 MET A O 1
ATOM 737 N N . SER A 1 91 ? 9.609 -4.961 -0.735 1 94.69 91 SER A N 1
ATOM 738 C CA . SER A 1 91 ? 8.633 -3.887 -0.634 1 94.69 91 SER A CA 1
ATOM 739 C C . SER A 1 91 ? 8.266 -3.609 0.819 1 94.69 91 SER A C 1
ATOM 741 O O . SER A 1 91 ? 8.336 -4.504 1.664 1 94.69 91 SER A O 1
ATOM 743 N N . THR A 1 92 ? 7.945 -2.41 1.129 1 93.38 92 THR A N 1
ATOM 744 C CA . THR A 1 92 ? 7.211 -2.055 2.34 1 93.38 92 THR A CA 1
ATOM 745 C C . THR A 1 92 ? 5.793 -1.602 2 1 93.38 92 THR A C 1
ATOM 747 O O . THR A 1 92 ? 5.41 -1.575 0.83 1 93.38 92 THR A O 1
ATOM 750 N N . ILE A 1 93 ? 5.023 -1.269 2.99 1 92.62 93 ILE A N 1
ATOM 751 C CA . ILE A 1 93 ? 3.648 -0.826 2.773 1 92.62 93 ILE A CA 1
ATOM 752 C C . ILE A 1 93 ? 3.648 0.495 2.006 1 92.62 93 ILE A C 1
ATOM 754 O O . ILE A 1 93 ? 2.678 0.819 1.317 1 92.62 93 ILE A O 1
ATOM 758 N N . VAL A 1 94 ? 4.785 1.206 1.956 1 94.5 94 VAL A N 1
ATOM 759 C CA . VAL A 1 94 ? 4.852 2.529 1.344 1 94.5 94 VAL A CA 1
ATOM 760 C C . VAL A 1 94 ? 5.699 2.471 0.074 1 94.5 94 VAL A C 1
ATOM 762 O O . VAL A 1 94 ? 5.375 3.115 -0.926 1 94.5 94 VAL A O 1
ATOM 765 N N . HIS A 1 95 ? 6.73 1.599 0.077 1 93.94 95 HIS A N 1
ATOM 766 C CA . HIS A 1 95 ? 7.68 1.621 -1.029 1 93.94 95 HIS A CA 1
ATOM 767 C C . HIS A 1 95 ? 7.609 0.333 -1.842 1 93.94 95 HIS A C 1
ATOM 769 O O . HIS A 1 95 ? 7.844 -0.755 -1.31 1 93.94 95 HIS A O 1
ATOM 775 N N . TYR A 1 96 ? 7.328 0.444 -3.092 1 96 96 TYR A N 1
ATOM 776 C CA . TYR A 1 96 ? 7.297 -0.641 -4.066 1 96 96 TYR A CA 1
ATOM 777 C C . TYR A 1 96 ? 7.414 -0.103 -5.488 1 96 96 TYR A C 1
ATOM 779 O O . TYR A 1 96 ? 7.215 1.092 -5.723 1 96 96 TYR A O 1
ATOM 787 N N . SER A 1 97 ? 7.809 -0.949 -6.41 1 96.69 97 SER A N 1
ATOM 788 C CA . SER A 1 97 ? 7.895 -0.572 -7.82 1 96.69 97 SER A CA 1
ATOM 789 C C . SER A 1 97 ? 6.574 -0.812 -8.539 1 96.69 97 SER A C 1
ATOM 791 O O . SER A 1 97 ? 6.156 -0.003 -9.375 1 96.69 97 SER A O 1
ATOM 793 N N . HIS A 1 98 ? 5.906 -1.909 -8.258 1 96.94 98 HIS A N 1
ATOM 794 C CA . HIS A 1 98 ? 4.613 -2.271 -8.828 1 96.94 98 HIS A CA 1
ATOM 795 C C . HIS A 1 98 ? 3.674 -2.82 -7.762 1 96.94 98 HIS A C 1
ATOM 797 O O . HIS A 1 98 ? 4.117 -3.467 -6.809 1 96.94 98 HIS A O 1
ATOM 803 N N . PHE A 1 99 ? 2.492 -2.523 -7.863 1 97.81 99 PHE A N 1
ATOM 804 C CA . PHE A 1 99 ? 1.456 -3.047 -6.98 1 97.81 99 PHE A CA 1
ATOM 805 C C . PHE A 1 99 ? 0.231 -3.479 -7.777 1 97.81 99 PHE A C 1
ATOM 807 O O . PHE A 1 99 ? -0.278 -2.717 -8.602 1 97.81 99 PHE A O 1
ATOM 814 N N . ASP A 1 100 ? -0.204 -4.711 -7.594 1 97.19 100 ASP A N 1
ATOM 815 C CA . ASP A 1 100 ? -1.426 -5.23 -8.203 1 97.19 100 ASP A CA 1
ATOM 816 C C . ASP A 1 100 ? -2.414 -5.699 -7.137 1 97.19 100 ASP A C 1
ATOM 818 O O . ASP A 1 100 ? -2.084 -6.547 -6.309 1 97.19 100 ASP A O 1
ATOM 822 N N . ARG A 1 101 ? -3.527 -5.125 -7.191 1 97.31 101 ARG A N 1
ATOM 823 C CA . ARG A 1 101 ? -4.633 -5.629 -6.383 1 97.31 101 ARG A CA 1
ATOM 824 C C . ARG A 1 101 ? -5.434 -6.676 -7.145 1 97.31 101 ARG A C 1
ATOM 826 O O . ARG A 1 101 ? -6 -6.387 -8.203 1 97.31 101 ARG A O 1
ATOM 833 N N . ILE A 1 102 ? -5.48 -7.883 -6.629 1 96.62 102 ILE A N 1
ATOM 834 C CA . ILE A 1 102 ? -6.172 -8.977 -7.309 1 96.62 102 ILE A CA 1
ATOM 835 C C . ILE A 1 102 ? -7.395 -9.391 -6.496 1 96.62 102 ILE A C 1
ATOM 837 O O . ILE A 1 102 ? -7.262 -9.93 -5.395 1 96.62 102 ILE A O 1
ATOM 841 N N . LEU A 1 103 ? -8.523 -9.164 -7.043 1 95.62 103 LEU A N 1
ATOM 842 C CA . LEU A 1 103 ? -9.789 -9.508 -6.402 1 95.62 103 LEU A CA 1
ATOM 843 C C . LEU A 1 103 ? -10.43 -10.711 -7.082 1 95.62 103 LEU A C 1
ATOM 845 O O . LEU A 1 103 ? -10.617 -10.719 -8.305 1 95.62 103 LEU A O 1
ATOM 849 N N . GLY A 1 104 ? -10.773 -11.703 -6.281 1 94.75 104 GLY A N 1
ATOM 850 C CA . GLY A 1 104 ? -11.422 -12.883 -6.832 1 94.75 104 GLY A CA 1
ATOM 851 C C . GLY A 1 104 ? -12.672 -12.555 -7.621 1 94.75 104 GLY A C 1
ATOM 852 O O . GLY A 1 104 ? -12.938 -13.172 -8.656 1 94.75 104 GLY A O 1
ATOM 853 N N . ARG A 1 105 ? -13.43 -11.586 -7.164 1 92.44 105 ARG A N 1
ATOM 854 C CA . ARG A 1 105 ? -14.711 -11.234 -7.773 1 92.44 105 ARG A CA 1
ATOM 855 C C . ARG A 1 105 ? -14.516 -10.656 -9.172 1 92.44 105 ARG A C 1
ATOM 857 O O . ARG A 1 105 ? -15.453 -10.617 -9.969 1 92.44 105 ARG A O 1
ATOM 864 N N . GLN A 1 106 ? -13.344 -10.164 -9.461 1 92.94 106 GLN A N 1
ATOM 865 C CA . GLN A 1 106 ? -13.078 -9.547 -10.758 1 92.94 106 GLN A CA 1
ATOM 866 C C . GLN A 1 106 ? -12.539 -10.57 -11.758 1 92.94 106 GLN A C 1
ATOM 868 O O . GLN A 1 106 ? -12.312 -10.242 -12.922 1 92.94 106 GLN A O 1
ATOM 873 N N . LEU A 1 107 ? -12.328 -11.789 -11.242 1 93.19 107 LEU A N 1
ATOM 874 C CA . LEU A 1 107 ? -11.75 -12.82 -12.094 1 93.19 107 LEU A CA 1
ATOM 875 C C . LEU A 1 107 ? -12.828 -13.781 -12.578 1 93.19 107 LEU A C 1
ATOM 877 O O . LEU A 1 107 ? -13.75 -14.109 -11.836 1 93.19 107 LEU A O 1
ATOM 881 N N . LYS A 1 108 ? -12.656 -14.109 -13.789 1 88.94 108 LYS A N 1
ATOM 882 C CA . LYS A 1 108 ? -13.609 -15.055 -14.375 1 88.94 108 LYS A CA 1
ATOM 883 C C . LYS A 1 108 ? -13.43 -16.453 -13.789 1 88.94 108 LYS A C 1
ATOM 885 O O . LYS A 1 108 ? -12.305 -16.891 -13.547 1 88.94 108 LYS A O 1
ATOM 890 N N . ALA A 1 109 ? -14.555 -17.078 -13.492 1 85.88 109 ALA A N 1
ATOM 891 C CA . ALA A 1 109 ? -14.547 -18.469 -13.016 1 85.88 109 ALA A CA 1
ATOM 892 C C . ALA A 1 109 ? -15.664 -19.266 -13.68 1 85.88 109 ALA A C 1
ATOM 894 O O . ALA A 1 109 ? -16.719 -18.734 -14 1 85.88 109 ALA A O 1
ATOM 895 N N . ASP A 1 110 ? -15.289 -20.5 -13.969 1 82.81 110 ASP A N 1
ATOM 896 C CA . ASP A 1 110 ? -16.25 -21.391 -14.602 1 82.81 110 ASP A CA 1
ATOM 897 C C . ASP A 1 110 ? -17.406 -21.719 -13.656 1 82.81 110 ASP A C 1
ATOM 899 O O . ASP A 1 110 ? -18.484 -22.125 -14.094 1 82.81 110 ASP A O 1
ATOM 903 N N . ALA A 1 111 ? -17.125 -21.719 -12.414 1 80.25 111 ALA A N 1
ATOM 904 C CA . ALA A 1 111 ? -18.094 -21.953 -11.352 1 80.25 111 ALA A CA 1
ATOM 905 C C . ALA A 1 111 ? -17.75 -21.156 -10.102 1 80.25 111 ALA A C 1
ATOM 907 O O . ALA A 1 111 ? -16.641 -20.609 -9.992 1 80.25 111 ALA A O 1
ATOM 908 N N . VAL A 1 112 ? -18.703 -21.109 -9.172 1 74.38 112 VAL A N 1
ATOM 909 C CA . VAL A 1 112 ? -18.562 -20.312 -7.957 1 74.38 112 VAL A CA 1
ATOM 910 C C . VAL A 1 112 ? -17.344 -20.781 -7.168 1 74.38 112 VAL A C 1
ATOM 912 O O . VAL A 1 112 ? -16.594 -19.969 -6.637 1 74.38 112 VAL A O 1
ATOM 915 N N . ASP A 1 113 ? -17.031 -22.047 -7.125 1 78.88 113 ASP A N 1
ATOM 916 C CA . ASP A 1 113 ? -15.938 -22.578 -6.32 1 78.88 113 ASP A CA 1
ATOM 917 C C . ASP A 1 113 ? -14.734 -22.953 -7.191 1 78.88 113 ASP A C 1
ATOM 919 O O . ASP A 1 113 ? -13.797 -23.594 -6.727 1 78.88 113 ASP A O 1
ATOM 923 N N . ALA A 1 114 ? -14.93 -22.531 -8.406 1 86.69 114 ALA A N 1
ATOM 924 C CA . ALA A 1 114 ? -13.844 -22.859 -9.328 1 86.69 114 ALA A CA 1
ATOM 925 C C . ALA A 1 114 ? -12.664 -21.906 -9.141 1 86.69 114 ALA A C 1
ATOM 927 O O . ALA A 1 114 ? -12.836 -20.766 -8.727 1 86.69 114 ALA A O 1
ATOM 928 N N . PRO A 1 115 ? -11.469 -22.484 -9.312 1 90.88 115 PRO A N 1
ATOM 929 C CA . PRO A 1 115 ? -10.289 -21.609 -9.273 1 90.88 115 PRO A CA 1
ATOM 930 C C . PRO A 1 115 ? -10.391 -20.438 -10.227 1 90.88 115 PRO A C 1
ATOM 932 O O . PRO A 1 115 ? -10.953 -20.562 -11.32 1 90.88 115 PRO A O 1
ATOM 935 N N . ARG A 1 116 ? -9.914 -19.328 -9.805 1 93.94 116 ARG A N 1
ATOM 936 C CA . ARG A 1 116 ? -9.875 -18.078 -10.562 1 93.94 116 ARG A CA 1
ATOM 937 C C . ARG A 1 116 ? -8.438 -17.641 -10.812 1 93.94 116 ARG A C 1
ATOM 939 O O . ARG A 1 116 ? -7.676 -17.422 -9.875 1 93.94 116 ARG A O 1
ATOM 946 N N . THR A 1 117 ? -8.125 -17.547 -12.07 1 94.69 117 THR A N 1
ATOM 947 C CA . THR A 1 117 ? -6.73 -17.266 -12.398 1 94.69 117 THR A CA 1
ATOM 948 C C . THR A 1 117 ? -6.609 -15.969 -13.188 1 94.69 117 THR A C 1
ATOM 950 O O . THR A 1 117 ? -7.484 -15.648 -13.992 1 94.69 117 THR A O 1
ATOM 953 N N . THR A 1 118 ? -5.59 -15.148 -12.922 1 96.12 118 THR A N 1
ATOM 954 C CA . THR A 1 118 ? -5.242 -13.984 -13.727 1 96.12 118 THR A CA 1
ATOM 955 C C . THR A 1 118 ? -3.738 -13.922 -13.969 1 96.12 118 THR A C 1
ATOM 957 O O . THR A 1 118 ? -2.957 -14.492 -13.203 1 96.12 118 THR A O 1
ATOM 960 N N . GLY A 1 119 ? -3.357 -13.312 -15.023 1 95.94 119 GLY A N 1
ATOM 961 C CA . GLY A 1 119 ? -1.964 -13.047 -15.352 1 95.94 119 GLY A CA 1
ATOM 962 C C . GLY A 1 119 ? -1.651 -11.57 -15.477 1 95.94 119 GLY A C 1
ATOM 963 O O . GLY A 1 119 ? -2.494 -10.789 -15.922 1 95.94 119 GLY A O 1
ATOM 964 N N . ARG A 1 120 ? -0.471 -11.18 -15.062 1 96.31 120 ARG A N 1
ATOM 965 C CA . ARG A 1 120 ? -0.018 -9.797 -15.188 1 96.31 120 ARG A CA 1
ATOM 966 C C . ARG A 1 120 ? 1.36 -9.727 -15.844 1 96.31 120 ARG A C 1
ATOM 968 O O . ARG A 1 120 ? 2.275 -10.453 -15.445 1 96.31 120 ARG A O 1
ATOM 975 N N . VAL A 1 121 ? 1.446 -8.914 -16.766 1 94.81 121 VAL A N 1
ATOM 976 C CA . VAL A 1 121 ? 2.732 -8.719 -17.438 1 94.81 121 VAL A CA 1
ATOM 977 C C . VAL A 1 121 ? 3.443 -7.512 -16.828 1 94.81 121 VAL A C 1
ATOM 979 O O . VAL A 1 121 ? 2.83 -6.461 -16.625 1 94.81 121 VAL A O 1
ATOM 982 N N . ARG A 1 122 ? 4.688 -7.707 -16.594 1 93.94 122 ARG A N 1
ATOM 983 C CA . ARG A 1 122 ? 5.539 -6.621 -16.109 1 93.94 122 ARG A CA 1
ATOM 984 C C . ARG A 1 122 ? 6.891 -6.637 -16.812 1 9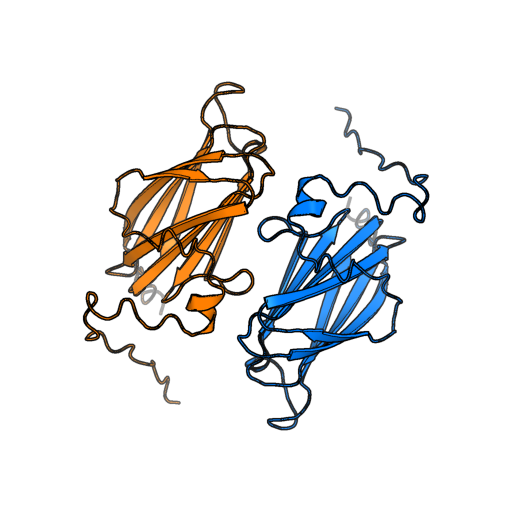3.94 122 ARG A C 1
ATOM 986 O O . ARG A 1 122 ? 7.551 -7.672 -16.891 1 93.94 122 ARG A O 1
ATOM 993 N N . CYS A 1 123 ? 7.25 -5.527 -17.359 1 93.38 123 CYS A N 1
ATOM 994 C CA . CYS A 1 123 ? 8.594 -5.398 -17.906 1 93.38 123 CYS A CA 1
ATOM 995 C C . CYS A 1 123 ? 9.562 -4.863 -16.859 1 93.38 123 CYS A C 1
ATOM 997 O O . CYS A 1 123 ? 9.422 -3.734 -16.391 1 93.38 123 CYS A O 1
ATOM 999 N N . LEU A 1 124 ? 10.453 -5.691 -16.516 1 93.5 124 LEU A N 1
ATOM 1000 C CA . LEU A 1 124 ? 11.336 -5.43 -15.391 1 93.5 124 LEU A CA 1
ATOM 1001 C C . LEU A 1 124 ? 12.773 -5.23 -15.852 1 93.5 124 LEU A C 1
ATOM 1003 O O . LEU A 1 124 ? 13.234 -5.926 -16.766 1 93.5 124 LEU A O 1
ATOM 1007 N N . LYS A 1 125 ? 13.43 -4.285 -15.32 1 94.06 125 LYS A N 1
ATOM 1008 C CA . LYS A 1 125 ? 14.836 -4.066 -15.656 1 94.06 125 LYS A CA 1
ATOM 1009 C C . LYS A 1 125 ? 15.719 -5.148 -15.047 1 94.06 125 LYS A C 1
ATOM 1011 O O . LYS A 1 125 ? 15.312 -5.836 -14.109 1 94.06 125 LYS A O 1
ATOM 1016 N N . LYS A 1 126 ? 16.828 -5.234 -15.602 1 93.31 126 LYS A N 1
ATOM 1017 C CA . LYS A 1 126 ? 17.828 -6.172 -15.094 1 93.31 126 LYS A CA 1
ATOM 1018 C C . LYS A 1 126 ? 18.125 -5.91 -13.617 1 93.31 126 LYS A C 1
ATOM 1020 O O . LYS A 1 126 ? 18.281 -4.758 -13.203 1 93.31 126 LYS A O 1
ATOM 1025 N N . GLY A 1 127 ? 18.25 -7.023 -12.891 1 95.25 127 GLY A N 1
ATOM 1026 C CA . GLY A 1 127 ? 18.594 -6.91 -11.477 1 95.25 127 GLY A CA 1
ATOM 1027 C C . GLY A 1 127 ? 17.781 -7.84 -10.594 1 95.25 127 GLY A C 1
ATOM 1028 O O . GLY A 1 127 ? 17.109 -8.75 -11.094 1 95.25 127 GLY A O 1
ATOM 1029 N N . HIS A 1 128 ? 17.938 -7.711 -9.336 1 96.06 128 HIS A N 1
ATOM 1030 C CA . HIS A 1 128 ? 17.266 -8.57 -8.352 1 96.06 128 HIS A CA 1
ATOM 1031 C C . HIS A 1 128 ? 15.914 -8 -7.957 1 96.06 128 HIS A C 1
ATOM 1033 O O . HIS A 1 128 ? 15.812 -6.84 -7.551 1 96.06 128 HIS A O 1
ATOM 1039 N N . TRP A 1 129 ? 14.922 -8.773 -8.18 1 95.75 129 TRP A N 1
ATOM 1040 C CA . TRP A 1 129 ? 13.57 -8.336 -7.871 1 95.75 129 TRP A CA 1
ATOM 1041 C C . TRP A 1 129 ? 12.969 -9.18 -6.754 1 95.75 129 TRP A C 1
ATOM 1043 O O . TRP A 1 129 ? 13.242 -10.375 -6.652 1 95.75 129 TRP A O 1
ATOM 1053 N N . PHE A 1 130 ? 12.164 -8.516 -5.945 1 96.38 130 PHE A N 1
ATOM 1054 C CA . PHE A 1 130 ? 11.453 -9.156 -4.848 1 96.38 130 PHE A CA 1
ATOM 1055 C C . PHE A 1 130 ? 9.945 -9.023 -5.031 1 96.38 130 PHE A C 1
ATOM 1057 O O . PHE A 1 130 ? 9.461 -8.008 -5.539 1 96.38 130 PHE A O 1
ATOM 1064 N N . ILE A 1 131 ? 9.258 -10.062 -4.652 1 97.75 131 ILE A N 1
ATOM 1065 C CA . ILE A 1 131 ? 7.805 -10.07 -4.738 1 97.75 131 ILE A CA 1
ATOM 1066 C C . ILE A 1 131 ? 7.211 -10.422 -3.377 1 97.75 131 ILE A C 1
ATOM 1068 O O . ILE A 1 131 ? 7.766 -11.25 -2.646 1 97.75 131 ILE A O 1
ATOM 1072 N N . SER A 1 132 ? 6.176 -9.727 -2.98 1 97.5 132 SER A N 1
ATOM 1073 C CA . SER A 1 132 ? 5.391 -10.039 -1.79 1 97.5 132 SER A CA 1
ATOM 1074 C C . SER A 1 132 ? 3.918 -10.234 -2.135 1 97.5 132 SER A C 1
ATOM 1076 O O . SER A 1 132 ? 3.336 -9.43 -2.869 1 97.5 132 SER A O 1
ATOM 1078 N N . ILE A 1 133 ? 3.365 -11.266 -1.65 1 98.19 133 ILE A N 1
ATOM 1079 C CA . ILE A 1 133 ? 1.938 -11.539 -1.789 1 98.19 133 ILE A CA 1
ATOM 1080 C C . ILE A 1 133 ? 1.269 -11.492 -0.417 1 98.19 133 ILE A C 1
ATOM 1082 O O . ILE A 1 133 ? 1.719 -12.156 0.521 1 98.19 133 ILE A O 1
ATOM 1086 N N . VAL A 1 134 ? 0.266 -10.703 -0.34 1 96.12 134 VAL A N 1
ATOM 1087 C CA . VAL A 1 134 ? -0.399 -10.5 0.942 1 96.12 134 VAL A CA 1
ATOM 1088 C C . VAL A 1 134 ? -1.862 -10.93 0.838 1 96.12 134 VAL A C 1
ATOM 1090 O O . VAL A 1 134 ? -2.557 -10.562 -0.113 1 96.12 134 VAL A O 1
ATOM 1093 N N . ASN A 1 135 ? -2.338 -11.688 1.764 1 95.56 135 ASN A N 1
ATOM 1094 C CA . ASN A 1 135 ? -3.756 -11.992 1.912 1 95.56 135 ASN A CA 1
ATOM 1095 C C . ASN A 1 135 ? -4.492 -10.891 2.67 1 95.56 135 ASN A C 1
ATOM 1097 O O . ASN A 1 135 ? -4.301 -10.734 3.877 1 95.56 135 ASN A O 1
ATOM 1101 N N . ASP A 1 136 ? -5.348 -10.195 1.987 1 94.19 136 ASP A N 1
ATOM 1102 C CA . ASP A 1 136 ? -6.059 -9.07 2.602 1 94.19 136 ASP A CA 1
ATOM 1103 C C . ASP A 1 136 ? -7.465 -9.484 3.027 1 94.19 136 ASP A C 1
ATOM 1105 O O . ASP A 1 136 ? -8.383 -8.656 3.035 1 94.19 136 ASP A O 1
ATOM 1109 N N . GLN A 1 137 ? -7.695 -10.75 3.33 1 91.69 137 GLN A N 1
ATOM 1110 C CA . GLN A 1 137 ? -8.984 -11.258 3.789 1 91.69 137 GLN A CA 1
ATOM 1111 C C . GLN A 1 137 ? -8.883 -11.828 5.203 1 91.69 137 GLN A C 1
ATOM 1113 O O . GLN A 1 137 ? -7.816 -12.281 5.617 1 91.69 137 GLN A O 1
ATOM 1118 N N . PRO A 1 138 ? -10.008 -11.727 6.02 1 88.12 138 PRO A N 1
ATOM 1119 C CA . PRO A 1 138 ? -9.992 -12.281 7.375 1 88.12 138 PRO A CA 1
ATOM 1120 C C . PRO A 1 138 ? -10.117 -13.805 7.387 1 88.12 138 PRO A C 1
ATOM 1122 O O . PRO A 1 138 ? -10.594 -14.383 8.367 1 88.12 138 PRO A O 1
ATOM 1125 N N . ARG A 1 139 ? -9.828 -14.461 6.309 1 90.94 139 ARG A N 1
ATOM 1126 C CA . ARG A 1 139 ? -9.82 -15.914 6.195 1 90.94 139 ARG A CA 1
ATOM 1127 C C . ARG A 1 139 ? -8.555 -16.406 5.508 1 90.94 139 ARG A C 1
ATOM 1129 O O . ARG A 1 139 ? -7.871 -15.633 4.828 1 90.94 139 ARG A O 1
ATOM 1136 N N . THR A 1 140 ? -8.312 -17.672 5.715 1 94.75 140 THR A N 1
ATOM 1137 C CA . THR A 1 140 ? -7.16 -18.266 5.043 1 94.75 140 THR A CA 1
ATOM 1138 C C . THR A 1 140 ? -7.41 -18.391 3.543 1 94.75 140 THR A C 1
ATOM 1140 O O . THR A 1 140 ? -8.508 -18.734 3.115 1 94.75 140 THR A O 1
ATOM 1143 N N . GLU A 1 141 ? -6.379 -18.078 2.762 1 95.5 141 GLU A N 1
ATOM 1144 C CA . GLU A 1 141 ? -6.48 -18.125 1.306 1 95.5 141 GLU A CA 1
ATOM 1145 C C . GLU A 1 141 ? -5.457 -19.094 0.715 1 95.5 141 GLU A C 1
ATOM 1147 O O . GLU A 1 141 ? -4.281 -19.062 1.078 1 95.5 141 GLU A O 1
ATOM 1152 N N . ASP A 1 142 ? -5.965 -19.969 -0.127 1 96.38 142 ASP A N 1
ATOM 1153 C CA . ASP A 1 142 ? -5.07 -20.797 -0.93 1 96.38 142 ASP A CA 1
ATOM 1154 C C . ASP A 1 142 ? -4.688 -20.094 -2.229 1 96.38 142 ASP A C 1
ATOM 1156 O O . ASP A 1 142 ? -5.555 -19.703 -3.014 1 96.38 142 ASP A O 1
ATOM 1160 N N . ILE A 1 143 ? -3.414 -19.984 -2.451 1 97.62 143 ILE A N 1
ATOM 1161 C CA . ILE A 1 143 ? -2.93 -19.234 -3.6 1 97.62 143 ILE A CA 1
ATOM 1162 C C . ILE A 1 143 ? -1.907 -20.062 -4.371 1 97.62 143 ILE A C 1
ATOM 1164 O O . ILE A 1 143 ? -1.038 -20.703 -3.775 1 97.62 143 ILE A O 1
ATOM 1168 N N . VAL A 1 144 ? -2.072 -20.109 -5.617 1 97.81 144 VAL A N 1
ATOM 1169 C CA . VAL A 1 144 ? -1.06 -20.688 -6.5 1 97.81 144 VAL A CA 1
ATOM 1170 C C . VAL A 1 144 ? -0.42 -19.578 -7.336 1 97.81 144 VAL A C 1
ATOM 1172 O O . VAL A 1 144 ? -1.122 -18.766 -7.941 1 97.81 144 VAL A O 1
ATOM 1175 N N . PHE A 1 145 ? 0.88 -19.547 -7.328 1 97.94 145 PHE A N 1
ATOM 1176 C CA . PHE A 1 145 ? 1.63 -18.5 -8.016 1 97.94 145 PHE A CA 1
ATOM 1177 C C . PHE A 1 145 ? 2.691 -19.109 -8.93 1 97.94 145 PHE A C 1
ATOM 1179 O O . PHE A 1 145 ? 3.312 -20.125 -8.586 1 97.94 145 PHE A O 1
ATOM 1186 N N . SER A 1 146 ? 2.83 -18.5 -10.094 1 97.75 146 SER A N 1
ATOM 1187 C CA . SER A 1 146 ? 3.949 -18.844 -10.969 1 97.75 146 SER A CA 1
ATOM 1188 C C . SER A 1 146 ? 4.41 -17.625 -11.766 1 97.75 146 SER A C 1
ATOM 1190 O O . SER A 1 146 ? 3.67 -16.656 -11.914 1 97.75 146 SER A O 1
ATOM 1192 N N . MET A 1 147 ? 5.582 -17.688 -12.227 1 95.94 147 MET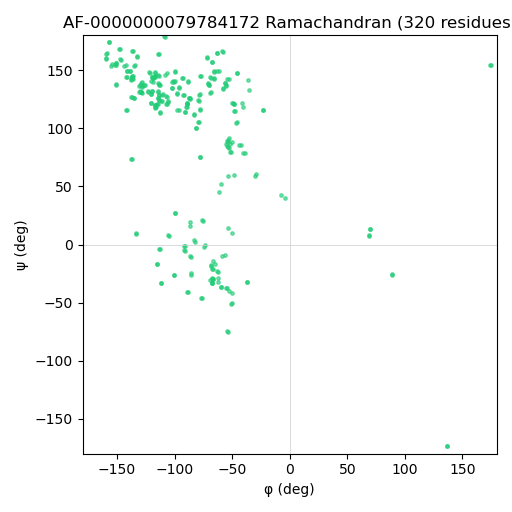 A N 1
ATOM 1193 C CA . MET A 1 147 ? 6.145 -16.594 -13.008 1 95.94 147 MET A CA 1
ATOM 1194 C C . MET A 1 147 ? 7.008 -17.125 -14.148 1 95.94 147 MET A C 1
ATOM 1196 O O . MET A 1 147 ? 7.66 -18.156 -14 1 95.94 147 MET A O 1
ATOM 1200 N N . ALA A 1 148 ? 6.941 -16.438 -15.227 1 92.75 148 ALA A N 1
ATOM 1201 C CA . ALA A 1 148 ? 7.758 -16.781 -16.391 1 92.75 148 ALA A CA 1
ATOM 1202 C C . ALA A 1 148 ? 8.32 -15.539 -17.047 1 92.75 148 ALA A C 1
ATOM 1204 O O . ALA A 1 148 ? 7.723 -14.461 -16.969 1 92.75 148 ALA A O 1
ATOM 1205 N N . GLU A 1 149 ? 9.453 -15.695 -17.625 1 89.75 149 GLU A N 1
ATOM 1206 C CA . GLU A 1 149 ? 10.008 -14.641 -18.469 1 89.75 149 GLU A CA 1
ATOM 1207 C C . GLU A 1 149 ? 9.5 -14.758 -19.906 1 89.75 149 GLU A C 1
ATOM 1209 O O . GLU A 1 149 ? 9.492 -15.852 -20.484 1 89.75 149 GLU A O 1
ATOM 1214 N N . ILE A 1 150 ? 8.93 -13.75 -20.484 1 86.62 150 ILE A N 1
ATOM 1215 C CA . ILE A 1 150 ? 8.258 -13.953 -21.766 1 86.62 150 ILE A CA 1
ATOM 1216 C C . ILE A 1 150 ? 8.969 -13.156 -22.859 1 86.62 150 ILE A C 1
ATOM 1218 O O . ILE A 1 150 ? 8.656 -13.305 -24.047 1 86.62 150 ILE A O 1
ATOM 1222 N N . GLY A 1 151 ? 9.75 -12.242 -22.688 1 78.75 151 GLY A N 1
ATOM 1223 C CA . GLY A 1 151 ? 10.43 -11.664 -23.828 1 78.75 151 GLY A CA 1
ATOM 1224 C C . GLY A 1 151 ? 11.281 -10.461 -23.484 1 78.75 151 GLY A C 1
ATOM 1225 O O . GLY A 1 151 ? 11.039 -9.797 -22.469 1 78.75 151 GLY A O 1
ATOM 1226 N N . LYS A 1 152 ? 12.352 -10.242 -24.375 1 73 152 LYS A N 1
ATOM 1227 C CA . LYS A 1 152 ? 13.227 -9.078 -24.266 1 73 152 LYS A CA 1
ATOM 1228 C C . LYS A 1 152 ? 12.578 -7.832 -24.844 1 73 152 LYS A C 1
ATOM 1230 O O . LYS A 1 152 ? 11.836 -7.922 -25.828 1 73 152 LYS A O 1
ATOM 1235 N N . PHE A 1 153 ? 12.469 -6.801 -24.062 1 61.81 153 PHE A N 1
ATOM 1236 C CA . PHE A 1 153 ? 12.055 -5.516 -24.609 1 61.81 153 PHE A CA 1
ATOM 1237 C C . PHE A 1 153 ? 12.922 -5.137 -25.812 1 61.81 153 PHE A C 1
ATOM 1239 O O . PHE A 1 153 ? 14.148 -5.051 -25.688 1 61.81 153 PHE A O 1
ATOM 1246 N N . LEU A 1 154 ? 12.695 -5.648 -26.938 1 51.91 154 LEU A N 1
ATOM 1247 C CA . LEU A 1 154 ? 13.492 -5.18 -28.062 1 51.91 154 LEU A CA 1
ATOM 1248 C C . LEU A 1 154 ? 13.391 -3.666 -28.203 1 51.91 154 LEU A C 1
ATOM 1250 O O . LEU A 1 154 ? 12.297 -3.119 -28.312 1 51.91 154 LEU A O 1
ATOM 1254 N N . PHE A 1 155 ? 14.172 -2.945 -27.547 1 47.81 155 PHE A N 1
ATOM 1255 C CA . PHE A 1 155 ? 14.305 -1.545 -27.922 1 47.81 155 PHE A CA 1
ATOM 1256 C C . PHE A 1 155 ? 14.328 -1.4 -29.438 1 47.81 155 PHE A C 1
ATOM 1258 O O . PHE A 1 155 ? 15.195 -1.97 -30.109 1 47.81 155 PHE A O 1
ATOM 1265 N N . MET A 1 156 ? 13.305 -1.437 -30.109 1 41.56 156 MET A N 1
ATOM 1266 C CA . MET A 1 156 ? 13.438 -0.952 -31.484 1 41.56 156 MET A CA 1
ATOM 1267 C C . MET A 1 156 ? 14.188 0.376 -31.516 1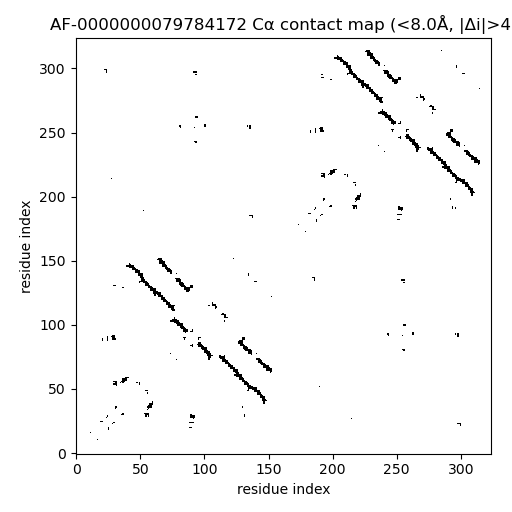 41.56 156 MET A C 1
ATOM 1269 O O . MET A 1 156 ? 13.938 1.26 -30.688 1 41.56 156 MET A O 1
ATOM 1273 N N . ASP A 1 157 ? 15.469 0.397 -31.922 1 41.56 157 ASP A N 1
ATOM 1274 C CA . ASP A 1 157 ? 16.234 1.568 -32.344 1 41.56 157 ASP A CA 1
ATOM 1275 C C . ASP A 1 157 ? 15.312 2.619 -32.969 1 41.56 157 ASP A C 1
ATOM 1277 O O . ASP A 1 157 ? 14.867 2.457 -34.125 1 41.56 157 ASP A O 1
ATOM 1281 N N . LEU A 1 158 ? 14.367 3.168 -32.344 1 39.75 158 LEU A N 1
ATOM 1282 C CA . LEU A 1 158 ? 13.758 4.348 -32.969 1 39.75 158 LEU A CA 1
ATOM 1283 C C . LEU A 1 158 ? 14.82 5.387 -33.312 1 39.75 158 LEU A C 1
ATOM 1285 O O . LEU A 1 158 ? 14.945 6.406 -32.625 1 39.75 158 LEU A O 1
ATOM 1289 N N . THR A 1 159 ? 16.062 5.105 -33.312 1 38.03 159 THR A N 1
ATOM 1290 C CA . THR A 1 159 ? 16.969 6.047 -33.969 1 38.03 159 THR A CA 1
ATOM 1291 C C . THR A 1 159 ? 16.562 6.262 -35.406 1 38.03 159 THR A C 1
ATOM 1293 O O . THR A 1 159 ? 17.219 7.012 -36.125 1 38.03 159 THR A O 1
ATOM 1296 N N . LEU A 1 160 ? 15.648 5.555 -36.031 1 34.34 160 LEU A N 1
ATOM 1297 C CA . LEU A 1 160 ? 15.508 5.898 -37.438 1 34.34 160 LEU A CA 1
ATOM 1298 C C . LEU A 1 160 ? 14.93 7.297 -37.594 1 34.34 160 LEU A C 1
ATOM 1300 O O . LEU A 1 160 ? 14.875 7.828 -38.719 1 34.34 160 LEU A O 1
ATOM 1304 N N . PHE A 1 161 ? 13.984 7.828 -36.656 1 29.41 161 PHE A N 1
ATOM 1305 C CA . PHE A 1 161 ? 13.5 9.094 -37.188 1 29.41 161 PHE A CA 1
ATOM 1306 C C . PHE A 1 161 ? 14.406 10.242 -36.781 1 29.41 161 PHE A C 1
ATOM 1308 O O . PHE A 1 161 ? 14.125 11.406 -37.062 1 29.41 161 PHE A O 1
ATOM 1315 N N . THR A 1 162 ? 15.727 10.102 -36.344 1 26.31 162 THR A N 1
ATOM 1316 C CA . THR A 1 162 ? 16.438 11.344 -36.625 1 26.31 162 THR A CA 1
ATOM 1317 C C . THR A 1 162 ? 16.844 11.414 -38.094 1 26.31 162 THR A C 1
ATOM 1319 O O . THR A 1 162 ? 17.125 10.391 -38.719 1 26.31 162 THR A O 1
ATOM 1322 N N . MET B 1 1 ? -33.031 -0.399 -19.625 1 19.59 1 MET B N 1
ATOM 1323 C CA . MET B 1 1 ? -31.797 -1.041 -19.203 1 19.59 1 MET B CA 1
ATOM 1324 C C . MET B 1 1 ? -31.344 -0.492 -17.844 1 19.59 1 MET B C 1
ATOM 1326 O O . MET B 1 1 ? -31.047 0.698 -17.719 1 19.59 1 MET B O 1
ATOM 1330 N N . VAL B 1 2 ? -31.859 -0.817 -16.609 1 18.12 2 VAL B N 1
ATOM 1331 C CA . VAL B 1 2 ? -32.188 -0.15 -15.359 1 18.12 2 VAL B CA 1
ATOM 1332 C C . VAL B 1 2 ? -30.906 0.021 -14.523 1 18.12 2 VAL B C 1
ATOM 1334 O O . VAL B 1 2 ? -30.188 -0.95 -14.266 1 18.12 2 VAL B O 1
ATOM 1337 N N . ASN B 1 3 ? -30.234 1.166 -14.469 1 19.03 3 ASN B N 1
ATOM 1338 C CA . ASN B 1 3 ? -29.047 1.72 -13.852 1 19.03 3 ASN B CA 1
ATOM 1339 C C . ASN B 1 3 ? -29.109 1.655 -12.328 1 19.03 3 ASN B C 1
ATOM 1341 O O . ASN B 1 3 ? -29.844 2.426 -11.703 1 19.03 3 ASN B O 1
ATOM 1345 N N . ARG B 1 4 ? -29.375 0.561 -11.672 1 18.62 4 ARG B N 1
ATOM 1346 C CA . ARG B 1 4 ? -29.688 0.518 -10.25 1 18.62 4 ARG B CA 1
ATOM 1347 C C . ARG B 1 4 ? -28.609 1.223 -9.43 1 18.62 4 ARG B C 1
ATOM 1349 O O . ARG B 1 4 ? -27.469 0.762 -9.367 1 18.62 4 ARG B O 1
ATOM 1356 N N . ILE B 1 5 ? -28.734 2.523 -9.219 1 20.56 5 ILE B N 1
ATOM 1357 C CA . ILE B 1 5 ? -28.078 3.463 -8.312 1 20.56 5 ILE B CA 1
ATOM 1358 C C . ILE B 1 5 ? -28.203 2.969 -6.879 1 20.56 5 ILE B C 1
ATOM 1360 O O . ILE B 1 5 ? -29.328 2.785 -6.371 1 20.56 5 ILE B O 1
ATOM 1364 N N . TYR B 1 6 ? -27.344 2.102 -6.402 1 23.78 6 TYR B N 1
ATOM 1365 C CA . TYR B 1 6 ? -27.453 1.719 -4.996 1 23.78 6 TYR B CA 1
ATOM 1366 C C . TYR B 1 6 ? -27.484 2.949 -4.098 1 23.78 6 TYR B C 1
ATOM 1368 O O . TYR B 1 6 ? -26.594 3.803 -4.176 1 23.78 6 TYR B O 1
ATOM 1376 N N . GLU B 1 7 ? -28.578 3.506 -3.867 1 22.39 7 GLU B N 1
ATOM 1377 C CA . GLU B 1 7 ? -28.969 4.531 -2.902 1 22.39 7 GLU B CA 1
ATOM 1378 C C . GLU B 1 7 ? -28.375 4.246 -1.526 1 22.39 7 GLU B C 1
ATOM 1380 O O . GLU B 1 7 ? -28.641 3.199 -0.935 1 22.39 7 GLU B O 1
ATOM 1385 N N . TRP B 1 8 ? -27.172 4.68 -1.297 1 23.73 8 TRP B N 1
ATOM 1386 C CA . TRP B 1 8 ? -26.609 4.688 0.045 1 23.73 8 TRP B CA 1
ATOM 1387 C C . TRP B 1 8 ? -27.516 5.422 1.022 1 23.73 8 TRP B C 1
ATOM 1389 O O . TRP B 1 8 ? -27.891 6.57 0.78 1 23.73 8 TRP B O 1
ATOM 1399 N N . ASP B 1 9 ? -28.422 4.758 1.654 1 24.94 9 ASP B N 1
ATOM 1400 C CA . ASP B 1 9 ? -29.312 5.262 2.703 1 24.94 9 ASP B CA 1
ATOM 1401 C C . ASP B 1 9 ? -28.516 6.039 3.756 1 24.94 9 ASP B C 1
ATOM 1403 O O . ASP B 1 9 ? -27.469 5.578 4.219 1 24.94 9 ASP B O 1
ATOM 1407 N N . ASP B 1 10 ? -28.672 7.383 3.98 1 25.28 10 ASP B N 1
ATOM 1408 C CA . ASP B 1 10 ? -28.312 8.562 4.762 1 25.28 10 ASP B CA 1
ATOM 1409 C C . ASP B 1 10 ? -28.484 8.305 6.258 1 25.28 10 ASP B C 1
ATOM 1411 O O . ASP B 1 10 ? -28.125 9.148 7.082 1 25.28 10 ASP B O 1
ATOM 1415 N N . SER B 1 11 ? -29.484 7.641 6.777 1 26.61 11 SER B N 1
ATOM 1416 C CA . SER B 1 11 ? -30.016 7.781 8.133 1 26.61 11 SER B CA 1
ATOM 1417 C C . SER B 1 11 ? -29.094 7.129 9.156 1 26.61 11 SER B C 1
ATOM 1419 O O . SER B 1 11 ? -29.5 6.895 10.297 1 26.61 11 SER B O 1
ATOM 1421 N N . PHE B 1 12 ? -27.953 6.473 8.781 1 26.23 12 PHE B N 1
ATOM 1422 C CA . PHE B 1 12 ? -27.406 5.734 9.914 1 26.23 12 PHE B CA 1
ATOM 1423 C C . PHE B 1 12 ? -26.656 6.672 10.859 1 26.23 12 PHE B C 1
ATOM 1425 O O . PHE B 1 12 ? -25.797 7.441 10.43 1 26.23 12 PHE B O 1
ATOM 1432 N N . PRO B 1 13 ? -27.188 7.055 12.062 1 26.58 13 PRO B N 1
ATOM 1433 C CA . PRO B 1 13 ? -26.656 7.961 13.078 1 26.58 13 PRO B CA 1
ATOM 1434 C C . PRO B 1 13 ? -25.156 7.777 13.312 1 26.58 13 PRO B C 1
ATOM 1436 O O . PRO B 1 13 ? -24.656 6.648 13.289 1 26.58 13 PRO B O 1
ATOM 1439 N N . ILE B 1 14 ? -24.281 8.766 13.148 1 27.48 14 ILE B N 1
ATOM 1440 C CA . ILE B 1 14 ? -22.844 8.992 13.227 1 27.48 14 ILE B CA 1
ATOM 1441 C C . ILE B 1 14 ? -22.297 8.477 14.555 1 27.48 14 ILE B C 1
ATOM 1443 O O . ILE B 1 14 ? -21.156 8.008 14.633 1 27.48 14 ILE B O 1
ATOM 1447 N N . GLY B 1 15 ? -22.859 8.828 15.75 1 28 15 GLY B N 1
ATOM 1448 C CA . GLY B 1 15 ? -22.406 8.57 17.109 1 28 15 GLY B CA 1
ATOM 1449 C C . GLY B 1 15 ? -22.156 7.098 17.391 1 28 15 GLY B C 1
ATOM 1450 O O . GLY B 1 15 ? -21.188 6.746 18.047 1 28 15 GLY B O 1
ATOM 1451 N N . GLN B 1 16 ? -23.188 6.262 17.562 1 27.22 16 GLN B N 1
ATOM 1452 C CA . GLN B 1 16 ? -23.25 4.844 17.906 1 27.22 16 GLN B CA 1
ATOM 1453 C C . GLN B 1 16 ? -22.578 3.992 16.844 1 27.22 16 GLN B C 1
ATOM 1455 O O . GLN B 1 16 ? -22.359 2.793 17.031 1 27.22 16 GLN B O 1
ATOM 1460 N N . ARG B 1 17 ? -22.516 4.414 15.453 1 25.67 17 ARG B N 1
ATOM 1461 C CA . ARG B 1 17 ? -21.922 3.635 14.375 1 25.67 17 ARG B CA 1
ATOM 1462 C C . ARG B 1 17 ? -20.406 3.832 14.328 1 25.67 17 ARG B C 1
ATOM 1464 O O . ARG B 1 17 ? -19.922 4.715 13.625 1 25.67 17 ARG B O 1
ATOM 1471 N N . ALA B 1 18 ? -19.562 4.5 15.102 1 34.19 18 ALA B N 1
ATOM 1472 C CA . ALA B 1 18 ? -18.297 3.766 15.133 1 34.19 18 ALA B CA 1
ATOM 1473 C C . ALA B 1 18 ? -18.438 2.418 14.43 1 34.19 18 ALA B C 1
ATOM 1475 O O . ALA B 1 18 ? -18.906 1.445 15.023 1 34.19 18 ALA B O 1
ATOM 1476 N N . HIS B 1 19 ? -19.031 2.377 13.422 1 33.72 19 HIS B N 1
ATOM 1477 C CA . HIS B 1 19 ? -19.547 1.413 12.453 1 33.72 19 HIS B CA 1
ATOM 1478 C C . HIS B 1 19 ? -18.609 0.227 12.297 1 33.72 19 HIS B C 1
ATOM 1480 O O . HIS B 1 19 ? -17.391 0.373 12.445 1 33.72 19 HIS B O 1
ATOM 1486 N N . GLN B 1 20 ? -19.156 -0.837 12.336 1 38.56 20 GLN B N 1
ATOM 1487 C CA . GLN B 1 20 ? -18.578 -2.178 12.336 1 38.56 20 GLN B CA 1
ATOM 1488 C C . GLN B 1 20 ? -17.531 -2.324 11.242 1 38.56 20 GLN B C 1
ATOM 1490 O O . GLN B 1 20 ? -17.859 -2.369 10.055 1 38.56 20 GLN B O 1
ATOM 1495 N N . LEU B 1 21 ? -16.484 -1.37 11.445 1 47.41 21 LEU B N 1
ATOM 1496 C CA . LEU B 1 21 ? -15.383 -1.848 10.617 1 47.41 21 LEU B CA 1
ATOM 1497 C C . LEU B 1 21 ? -15.508 -3.346 10.359 1 47.41 21 LEU B C 1
ATOM 1499 O O . LEU B 1 21 ? -15.828 -4.113 11.266 1 47.41 21 LEU B O 1
ATOM 1503 N N . ASP B 1 22 ? -15.688 -3.523 9.047 1 51.03 22 ASP B N 1
ATOM 1504 C CA . ASP B 1 22 ? -15.719 -4.961 8.781 1 51.03 22 ASP B CA 1
ATOM 1505 C C . ASP B 1 22 ? -14.578 -5.672 9.508 1 51.03 22 ASP B C 1
ATOM 1507 O O . ASP B 1 22 ? -13.711 -5.023 10.094 1 51.03 22 ASP B O 1
ATOM 1511 N N . ASP B 1 23 ? -14.875 -6.746 9.836 1 52.03 23 ASP B N 1
ATOM 1512 C CA . ASP B 1 23 ? -13.945 -7.59 10.57 1 52.03 23 ASP B CA 1
ATOM 1513 C C . ASP B 1 23 ? -12.516 -7.391 10.086 1 52.03 23 ASP B C 1
ATOM 1515 O O . ASP B 1 23 ? -11.586 -7.281 10.883 1 52.03 23 ASP B O 1
ATOM 1519 N N . VAL B 1 24 ? -12.43 -7.094 8.805 1 49.34 24 VAL B N 1
ATOM 1520 C CA . VAL B 1 24 ? -11.086 -6.969 8.25 1 49.34 24 VAL B CA 1
ATOM 1521 C C . VAL B 1 24 ? -10.477 -5.633 8.656 1 49.34 24 VAL B C 1
ATOM 1523 O O . VAL B 1 24 ? -9.32 -5.57 9.07 1 49.34 24 VAL B O 1
ATOM 1526 N N . THR B 1 25 ? -11.328 -4.551 8.5 1 59.03 25 THR B N 1
ATOM 1527 C CA . THR B 1 25 ? -10.82 -3.217 8.805 1 59.03 25 THR B CA 1
ATOM 1528 C C . THR B 1 25 ? -10.547 -3.08 10.305 1 59.03 25 THR B C 1
ATOM 1530 O O . THR B 1 25 ? -9.586 -2.416 10.703 1 59.03 25 THR B O 1
ATOM 1533 N N . ASN B 1 26 ? -11.359 -3.756 11 1 54.91 26 ASN B N 1
ATOM 1534 C CA . ASN B 1 26 ? -11.133 -3.689 12.438 1 54.91 26 ASN B CA 1
ATOM 1535 C C . ASN B 1 26 ? -9.828 -4.363 12.836 1 54.91 26 ASN B C 1
ATOM 1537 O O . ASN B 1 26 ? -9.18 -3.953 13.797 1 54.91 26 ASN B O 1
ATOM 1541 N N . ARG B 1 27 ? -9.57 -5.355 11.969 1 63.75 27 ARG B N 1
ATOM 1542 C CA . ARG B 1 27 ? -8.438 -6.164 12.391 1 63.75 27 ARG B CA 1
ATOM 1543 C C . ARG B 1 27 ? -7.168 -5.773 11.641 1 63.75 27 ARG B C 1
ATOM 1545 O O . ARG B 1 27 ? -6.074 -5.785 12.203 1 63.75 27 ARG B O 1
ATOM 1552 N N . TYR B 1 28 ? -7.426 -5.219 10.414 1 77.25 28 TYR B N 1
ATOM 1553 C CA . TYR B 1 28 ? -6.219 -5.09 9.602 1 77.25 28 TYR B CA 1
ATOM 1554 C C . TYR B 1 28 ? -6.133 -3.707 8.969 1 77.25 28 TYR B C 1
ATOM 1556 O O . TYR B 1 28 ? -5.34 -3.484 8.055 1 77.25 28 TYR B O 1
ATOM 1564 N N . GLY B 1 29 ? -7.098 -2.889 9.484 1 88.88 29 GLY B N 1
ATOM 1565 C CA . GLY B 1 29 ? -7.02 -1.509 9.039 1 88.88 29 GLY B CA 1
ATOM 1566 C C . GLY B 1 29 ? -5.727 -0.821 9.438 1 88.88 29 GLY B C 1
ATOM 1567 O O . GLY B 1 29 ? -5.086 -1.214 10.414 1 88.88 29 GLY B O 1
ATOM 1568 N N . LEU B 1 30 ? -5.301 0.123 8.602 1 93.75 30 LEU B N 1
ATOM 1569 C CA . LEU B 1 30 ? -4.082 0.876 8.875 1 93.75 30 LEU B CA 1
ATOM 1570 C C . LEU B 1 30 ? -4.332 1.948 9.93 1 93.75 30 LEU B C 1
ATOM 1572 O O . LEU B 1 30 ? -4.41 3.137 9.609 1 93.75 30 LEU B O 1
ATOM 1576 N N . PHE B 1 31 ? -4.422 1.466 11.148 1 91.88 31 PHE B N 1
ATOM 1577 C CA . PHE B 1 31 ? -4.523 2.361 12.289 1 91.88 31 PHE B CA 1
ATOM 1578 C C . PHE B 1 31 ? -3.918 1.721 13.539 1 91.88 31 PHE B C 1
ATOM 1580 O O . PHE B 1 31 ? -3.67 0.513 13.562 1 91.88 31 PHE B O 1
ATOM 1587 N N . ASP B 1 32 ? -3.518 2.545 14.453 1 88.88 32 ASP B N 1
ATOM 1588 C CA . ASP B 1 32 ? -3.055 2.086 15.758 1 88.88 32 ASP B CA 1
ATOM 1589 C C . ASP B 1 32 ? -4.23 1.719 16.656 1 88.88 32 ASP B C 1
ATOM 1591 O O . ASP B 1 32 ? -5.016 2.586 17.047 1 88.88 32 ASP B O 1
ATOM 1595 N N . PRO B 1 33 ? -4.34 0.478 17.047 1 83.38 33 PRO B N 1
ATOM 1596 C CA . PRO B 1 33 ? -5.488 0.088 17.859 1 83.38 33 PRO B CA 1
ATOM 1597 C C . PRO B 1 33 ? -5.516 0.805 19.219 1 83.38 33 PRO B C 1
ATOM 1599 O O . PRO B 1 33 ? -6.582 0.939 19.828 1 83.38 33 PRO B O 1
ATOM 1602 N N . HIS B 1 34 ? -4.387 1.272 19.688 1 85.62 34 HIS B N 1
ATOM 1603 C CA . HIS B 1 34 ? -4.316 1.97 20.969 1 85.62 34 HIS B CA 1
ATOM 1604 C C . HIS B 1 34 ? -4.598 3.459 20.797 1 85.62 34 HIS B C 1
ATOM 1606 O O . HIS B 1 34 ? -4.707 4.188 21.797 1 85.62 34 HIS B O 1
ATOM 1612 N N . ASN B 1 35 ? -4.652 3.873 19.641 1 88.38 35 ASN B N 1
ATOM 1613 C CA . ASN B 1 35 ? -4.992 5.246 19.281 1 88.38 35 ASN B CA 1
ATOM 1614 C C . ASN B 1 35 ? -5.934 5.297 18.078 1 88.38 35 ASN B C 1
ATOM 1616 O O . ASN B 1 35 ? -5.516 5.633 16.969 1 88.38 35 ASN B O 1
ATOM 1620 N N . PRO B 1 36 ? -7.203 4.953 18.266 1 87.81 36 PRO B N 1
ATOM 1621 C CA . PRO B 1 36 ? -8.148 4.828 17.156 1 87.81 36 PRO B CA 1
ATOM 1622 C C . PRO B 1 36 ? -8.297 6.121 16.359 1 87.81 36 PRO B C 1
ATOM 1624 O O . PRO B 1 36 ? -7.875 7.184 16.812 1 87.81 36 PRO B O 1
ATOM 1627 N N . PRO B 1 37 ? -8.898 6.051 15.195 1 93.81 37 PRO B N 1
ATOM 1628 C CA . PRO B 1 37 ? -8.992 7.215 14.305 1 93.81 37 PRO B CA 1
ATOM 1629 C C . PRO B 1 37 ? -9.688 8.406 14.961 1 93.81 37 PRO B C 1
ATOM 1631 O O . PRO B 1 37 ? -10.758 8.242 15.562 1 93.81 37 PRO B O 1
ATOM 1634 N N . GLN B 1 38 ? -9.078 9.578 14.789 1 95.56 38 GLN B N 1
ATOM 1635 C CA . GLN B 1 38 ? -9.586 10.812 15.375 1 95.56 38 GLN B CA 1
ATOM 1636 C C . GLN B 1 38 ? -10.359 11.625 14.352 1 95.56 38 GLN B C 1
ATOM 1638 O O . GLN B 1 38 ? -10.039 11.602 13.156 1 95.56 38 GLN B O 1
ATOM 1643 N N . LYS B 1 39 ? -11.312 12.32 14.914 1 96.06 39 LYS B N 1
ATOM 1644 C CA . LYS B 1 39 ? -12.023 13.227 14.016 1 96.06 39 LYS B CA 1
ATOM 1645 C C . LYS B 1 39 ? -11.125 14.383 13.578 1 96.06 39 LYS B C 1
ATOM 1647 O O . LYS B 1 39 ? -10.508 15.047 14.414 1 96.06 39 LYS B O 1
ATOM 1652 N N . ILE B 1 40 ? -11.086 14.617 12.312 1 96.31 40 ILE B N 1
ATOM 1653 C CA . ILE B 1 40 ? -10.273 15.703 11.773 1 96.31 40 ILE B CA 1
ATOM 1654 C C . ILE B 1 40 ? -11.117 16.969 11.664 1 96.31 40 ILE B C 1
ATOM 1656 O O . ILE B 1 40 ? -12.227 16.938 11.125 1 96.31 40 ILE B O 1
ATOM 1660 N N . GLU B 1 41 ? -10.602 18 12.203 1 93.94 41 GLU B N 1
ATOM 1661 C CA . GLU B 1 41 ? -11.242 19.312 12.062 1 93.94 41 GLU B CA 1
ATOM 1662 C C . GLU B 1 41 ? -10.586 20.125 10.953 1 93.94 41 GLU B C 1
ATOM 1664 O O . GLU B 1 41 ? -9.359 20.25 10.914 1 93.94 41 GLU B O 1
ATOM 1669 N N . PRO B 1 42 ? -11.414 20.641 10.094 1 90.38 42 PRO B N 1
ATOM 1670 C CA . PRO B 1 42 ? -10.836 21.438 9 1 90.38 42 PRO B CA 1
ATOM 1671 C C . PRO B 1 42 ? -9.945 22.578 9.5 1 90.38 42 PRO B C 1
ATOM 1673 O O . PRO B 1 42 ? -10.273 23.219 10.492 1 90.38 42 PRO B O 1
ATOM 1676 N N . ASN B 1 43 ? -8.828 22.766 8.891 1 90.69 43 ASN B N 1
ATOM 1677 C CA . ASN B 1 43 ? -7.887 23.859 9.102 1 90.69 43 ASN B CA 1
ATOM 1678 C C . ASN B 1 43 ? -7.207 23.75 10.469 1 90.69 43 ASN B C 1
ATOM 1680 O O . ASN B 1 43 ? -6.68 24.75 10.977 1 90.69 43 ASN B O 1
ATOM 1684 N N . LYS B 1 44 ? -7.387 22.734 11.148 1 95.38 44 LYS B N 1
ATOM 1685 C CA . LYS B 1 44 ? -6.676 22.5 12.406 1 95.38 44 LYS B CA 1
ATOM 1686 C C . LYS B 1 44 ? -5.504 21.531 12.203 1 95.38 44 LYS B C 1
ATOM 1688 O O . LYS B 1 44 ? -5.645 20.516 11.523 1 95.38 44 LYS B O 1
ATOM 1693 N N . GLN B 1 45 ? -4.453 21.828 12.844 1 96.56 45 GLN B N 1
ATOM 1694 C CA . GLN B 1 45 ? -3.254 21 12.688 1 96.56 45 GLN B CA 1
ATOM 1695 C C . GLN B 1 45 ? -3.242 19.844 13.68 1 96.56 45 GLN B C 1
ATOM 1697 O O . GLN B 1 45 ? -3.672 20 14.828 1 96.56 45 GLN B O 1
ATOM 1702 N N . VAL B 1 46 ? -2.826 18.781 13.227 1 97.06 46 VAL B N 1
ATOM 1703 C CA . VAL B 1 46 ? -2.527 17.625 14.055 1 97.06 46 VAL B CA 1
ATOM 1704 C C . VAL B 1 46 ? -1.021 17.375 14.07 1 97.06 46 VAL B C 1
ATOM 1706 O O . VAL B 1 46 ? -0.388 17.266 13.023 1 97.06 46 VAL B O 1
ATOM 1709 N N . LYS B 1 47 ? -0.441 17.359 15.234 1 97.25 47 LYS B N 1
ATOM 1710 C CA . LYS B 1 47 ? 0.973 17.031 15.398 1 97.25 47 LYS B CA 1
ATOM 1711 C C . LYS B 1 47 ? 1.152 15.641 15.977 1 97.25 47 LYS B C 1
ATOM 1713 O O . LYS B 1 47 ? 0.632 15.336 17.047 1 97.25 47 LYS B O 1
ATOM 1718 N N . VAL B 1 48 ? 1.831 14.852 15.32 1 96.81 48 VAL B N 1
ATOM 1719 C CA . VAL B 1 48 ? 1.986 13.484 15.805 1 96.81 48 VAL B CA 1
ATOM 1720 C C . VAL B 1 48 ? 3.441 13.047 15.656 1 96.81 48 VAL B C 1
ATOM 1722 O O . VAL B 1 48 ? 4.145 13.492 14.75 1 96.81 48 VAL B O 1
ATOM 1725 N N . GLN B 1 49 ? 3.857 12.305 16.531 1 97.44 49 GLN B N 1
ATOM 1726 C CA . GLN B 1 49 ? 5.129 11.586 16.453 1 97.44 49 GLN B CA 1
ATOM 1727 C C . GLN B 1 49 ? 4.91 10.102 16.219 1 97.44 49 GLN B C 1
ATOM 1729 O O . GLN B 1 49 ? 4.277 9.422 17.031 1 97.44 49 GLN B O 1
ATOM 1734 N N . LEU B 1 50 ? 5.449 9.633 15.141 1 96.56 50 LEU B N 1
ATOM 1735 C CA . LEU B 1 50 ? 5.199 8.234 14.797 1 96.56 50 LEU B CA 1
ATOM 1736 C C . LEU B 1 50 ? 6.48 7.41 14.891 1 96.56 50 LEU B C 1
ATOM 1738 O O . LEU B 1 50 ? 7.504 7.773 14.305 1 96.56 50 LEU B O 1
ATOM 1742 N N . GLU B 1 51 ? 6.43 6.367 15.672 1 93.75 51 GLU B N 1
ATOM 1743 C CA . GLU B 1 51 ? 7.516 5.391 15.734 1 93.75 51 GLU B CA 1
ATOM 1744 C C . GLU B 1 51 ? 7.699 4.691 14.391 1 93.75 51 GLU B C 1
ATOM 1746 O O . GLU B 1 51 ? 6.879 4.848 13.484 1 93.75 51 GLU B O 1
ATOM 1751 N N . PRO B 1 52 ? 8.906 3.977 14.219 1 89.56 52 PRO B N 1
ATOM 1752 C CA . PRO B 1 52 ? 9.062 3.207 12.977 1 89.56 52 PRO B CA 1
ATOM 1753 C C . PRO B 1 52 ? 7.844 2.334 12.672 1 89.56 52 PRO B C 1
ATOM 1755 O O . PRO B 1 52 ? 7.434 1.527 13.508 1 89.56 52 PRO B O 1
ATOM 1758 N N . MET B 1 53 ? 7.234 2.576 11.523 1 89.31 53 MET B N 1
ATOM 1759 C CA . MET B 1 53 ? 6.051 1.894 11.008 1 89.31 53 MET B CA 1
ATOM 1760 C C . MET B 1 53 ? 4.816 2.258 11.82 1 89.31 53 MET B C 1
ATOM 1762 O O . MET B 1 53 ? 3.785 1.587 11.727 1 89.31 53 MET B O 1
ATOM 1766 N N . GLY B 1 54 ? 5.023 3.281 12.602 1 91.81 54 GLY B N 1
ATOM 1767 C CA . GLY B 1 54 ? 3.883 3.754 13.367 1 91.81 54 GLY B CA 1
ATOM 1768 C C . GLY B 1 54 ? 2.793 4.359 12.5 1 91.81 54 GLY B C 1
ATOM 1769 O O . GLY B 1 54 ? 3.059 4.801 11.383 1 91.81 54 GLY B O 1
ATOM 1770 N N . LEU B 1 55 ? 1.542 4.348 13.086 1 94.5 55 LEU B N 1
ATOM 1771 C CA . LEU B 1 55 ? 0.369 4.766 12.328 1 94.5 55 LEU B CA 1
ATOM 1772 C C . LEU B 1 55 ? -0.425 5.82 13.086 1 94.5 55 LEU B C 1
ATOM 1774 O O . LEU B 1 55 ? -0.572 5.734 14.305 1 94.5 55 LEU B O 1
ATOM 1778 N N . TRP B 1 56 ? -0.812 6.793 12.406 1 97.19 56 TRP B N 1
ATOM 1779 C CA . TRP B 1 56 ? -1.877 7.691 12.844 1 97.19 56 TRP B CA 1
ATOM 1780 C C . TRP B 1 56 ? -3.064 7.633 11.883 1 97.19 56 TRP B C 1
ATOM 1782 O O . TRP B 1 56 ? -2.887 7.516 10.672 1 97.19 56 TRP B O 1
ATOM 1792 N N . ALA B 1 57 ? -4.258 7.738 12.461 1 96.94 57 ALA B N 1
ATOM 1793 C CA . ALA B 1 57 ? -5.441 7.68 11.602 1 96.94 57 ALA B CA 1
ATOM 1794 C C . ALA B 1 57 ? -6.465 8.734 12.016 1 96.94 57 ALA B C 1
ATOM 1796 O O . ALA B 1 57 ? -6.566 9.086 13.195 1 96.94 57 ALA B O 1
ATOM 1797 N N . GLY B 1 58 ? -7.117 9.266 11.008 1 97 58 GLY B N 1
ATOM 1798 C CA . GLY B 1 58 ? -8.203 10.211 11.211 1 97 58 GLY B CA 1
ATOM 1799 C C . GLY B 1 58 ? -9.406 9.945 10.32 1 97 58 GLY B C 1
ATOM 1800 O O . GLY B 1 58 ? -9.352 9.078 9.445 1 97 58 GLY B O 1
ATOM 1801 N N . HIS B 1 59 ? -10.5 10.562 10.633 1 96.06 59 HIS B N 1
ATOM 1802 C CA . HIS B 1 59 ? -11.688 10.469 9.797 1 96.06 59 HIS B CA 1
ATOM 1803 C C . HIS B 1 59 ? -12.438 11.797 9.742 1 96.06 59 HIS B C 1
ATOM 1805 O O . HIS B 1 59 ? -12.242 12.656 10.602 1 96.06 59 HIS B O 1
ATOM 1811 N N . TRP B 1 60 ? -13.148 12.008 8.719 1 93.62 60 TRP B N 1
ATOM 1812 C CA . TRP B 1 60 ? -13.945 13.227 8.578 1 93.62 60 TRP B CA 1
ATOM 1813 C C . TRP B 1 60 ? -15.125 13 7.641 1 93.62 60 TRP B C 1
ATOM 1815 O O . TRP B 1 60 ? -15.086 12.109 6.781 1 93.62 60 TRP B O 1
ATOM 1825 N N . GLN B 1 61 ? -16.156 13.734 7.816 1 94.56 61 GLN B N 1
ATOM 1826 C CA . GLN B 1 61 ? -17.359 13.664 7.012 1 94.56 61 GLN B CA 1
ATOM 1827 C C . GLN B 1 61 ? -17.359 14.711 5.906 1 94.56 61 GLN B C 1
ATOM 1829 O O . GLN B 1 61 ? -17.297 15.914 6.184 1 94.56 61 GLN B O 1
ATOM 1834 N N . ILE B 1 62 ? -17.344 14.25 4.727 1 91.56 62 ILE B N 1
ATOM 1835 C CA . ILE B 1 62 ? -17.484 15.148 3.584 1 91.56 62 ILE B CA 1
ATOM 1836 C C . ILE B 1 62 ? -18.969 15.312 3.248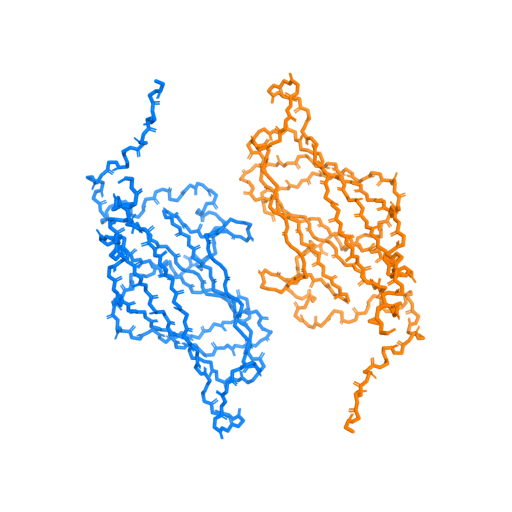 1 91.56 62 ILE B C 1
ATOM 1838 O O . ILE B 1 62 ? -19.641 14.344 2.906 1 91.56 62 ILE B O 1
ATOM 1842 N N . GLN B 1 63 ? -19.422 16.531 3.283 1 90.81 63 GLN B N 1
ATOM 1843 C CA . GLN B 1 63 ? -20.859 16.797 3.232 1 90.81 63 GLN B CA 1
ATOM 1844 C C . GLN B 1 63 ? -21.359 16.859 1.792 1 90.81 63 GLN B C 1
ATOM 1846 O O . GLN B 1 63 ? -22.547 16.688 1.533 1 90.81 63 GLN B O 1
ATOM 1851 N N . SER B 1 64 ? -20.562 17.188 0.79 1 89.44 64 SER B N 1
ATOM 1852 C CA . SER B 1 64 ? -20.828 17.203 -0.647 1 89.44 64 SER B CA 1
ATOM 1853 C C . SER B 1 64 ? -19.547 16.938 -1.44 1 89.44 64 SER B C 1
ATOM 1855 O O . SER B 1 64 ? -18.438 17.109 -0.921 1 89.44 64 SER B O 1
ATOM 1857 N N . ASP B 1 65 ? -19.828 16.422 -2.629 1 90.94 65 ASP B N 1
ATOM 1858 C CA . ASP B 1 65 ? -18.641 16.266 -3.465 1 90.94 65 ASP B CA 1
ATOM 1859 C C . ASP B 1 65 ? -17.812 17.547 -3.508 1 90.94 65 ASP B C 1
ATOM 1861 O O . ASP B 1 65 ? -18.328 18.609 -3.863 1 90.94 65 ASP B O 1
ATOM 1865 N N . LEU B 1 66 ? -16.578 17.469 -3.113 1 91.62 66 LEU B N 1
ATOM 1866 C CA . LEU B 1 66 ? -15.734 18.656 -3.074 1 91.62 66 LEU B CA 1
ATOM 1867 C C . LEU B 1 66 ? -14.25 18.281 -3.08 1 91.62 66 LEU B C 1
ATOM 1869 O O . LEU B 1 66 ? -13.906 17.109 -2.867 1 91.62 66 LEU B O 1
ATOM 1873 N N . CYS B 1 67 ? -13.516 19.266 -3.365 1 93.38 67 CYS B N 1
ATOM 1874 C CA . CYS B 1 67 ? -12.07 19.047 -3.33 1 93.38 67 CYS B CA 1
ATOM 1875 C C . CYS B 1 67 ? -11.492 19.406 -1.969 1 93.38 67 CYS B C 1
ATOM 1877 O O . CYS B 1 67 ? -11.961 20.359 -1.33 1 93.38 67 CYS B O 1
ATOM 1879 N N . THR B 1 68 ? -10.547 18.656 -1.561 1 94 68 THR B N 1
ATOM 1880 C CA . THR B 1 68 ? -9.859 18.875 -0.296 1 94 68 THR B CA 1
ATOM 1881 C C . THR B 1 68 ? -8.359 19.062 -0.525 1 94 68 THR B C 1
ATOM 1883 O O . THR B 1 68 ? -7.824 18.625 -1.546 1 94 68 THR B O 1
ATOM 1886 N N . LEU B 1 69 ? -7.773 19.844 0.302 1 95.62 69 LEU B N 1
ATOM 1887 C CA . LEU B 1 69 ? -6.328 20 0.378 1 95.62 69 LEU B CA 1
ATOM 1888 C C . LEU B 1 69 ? -5.801 19.531 1.732 1 95.62 69 LEU B C 1
ATOM 1890 O O . LEU B 1 69 ? -6.246 20.016 2.775 1 95.62 69 LEU B O 1
ATOM 1894 N N . TYR B 1 70 ? -4.957 18.531 1.772 1 96.81 70 TYR B N 1
ATOM 1895 C CA . TYR B 1 70 ? -4.258 18.281 3.025 1 96.81 70 TYR B CA 1
ATOM 1896 C C . TYR B 1 70 ? -2.789 18.672 2.92 1 96.81 70 TYR B C 1
ATOM 1898 O O . TYR B 1 70 ? -2.193 18.594 1.844 1 96.81 70 TYR B O 1
ATOM 1906 N N . ASN B 1 71 ? -2.289 19.125 3.965 1 96.56 71 ASN B N 1
ATOM 1907 C CA . ASN B 1 71 ? -0.878 19.469 4.09 1 96.56 71 ASN B CA 1
ATOM 1908 C C . ASN B 1 71 ? -0.155 18.562 5.074 1 96.56 71 ASN B C 1
ATOM 1910 O O . ASN B 1 71 ? -0.709 18.188 6.113 1 96.56 71 ASN B O 1
ATOM 1914 N N . ILE B 1 72 ? 0.973 18.188 4.699 1 97.62 72 ILE B N 1
ATOM 1915 C CA . ILE B 1 72 ? 1.819 17.406 5.602 1 97.62 72 ILE B CA 1
ATOM 1916 C C . ILE B 1 72 ? 3.201 18.047 5.691 1 97.62 72 ILE B C 1
ATOM 1918 O O . ILE B 1 72 ? 3.779 18.438 4.676 1 97.62 72 ILE B O 1
ATOM 1922 N N . THR B 1 73 ? 3.66 18.234 6.828 1 96.88 73 THR B N 1
ATOM 1923 C CA . THR B 1 73 ? 4.988 18.781 7.086 1 96.88 73 THR B CA 1
ATOM 1924 C C . THR B 1 73 ? 5.887 17.734 7.734 1 96.88 73 THR B C 1
ATOM 1926 O O . THR B 1 73 ? 5.52 17.141 8.742 1 96.88 73 THR B O 1
ATOM 1929 N N . LEU B 1 74 ? 7.016 17.547 7.184 1 96.5 74 LEU B N 1
ATOM 1930 C CA . LEU B 1 74 ? 8.031 16.625 7.68 1 96.5 74 LEU B CA 1
ATOM 1931 C C . LEU B 1 74 ? 9.266 17.391 8.164 1 96.5 74 LEU B C 1
ATOM 1933 O O . LEU B 1 74 ? 9.484 18.531 7.781 1 96.5 74 LEU B O 1
ATOM 1937 N N . THR B 1 75 ? 10.094 16.688 8.938 1 89.75 75 THR B N 1
ATOM 1938 C CA . THR B 1 75 ? 11.188 17.422 9.562 1 89.75 75 THR B CA 1
ATOM 1939 C C . THR B 1 75 ? 12.531 16.969 8.984 1 89.75 75 THR B C 1
ATOM 1941 O O . THR B 1 75 ? 13.578 17.531 9.336 1 89.75 75 THR B O 1
ATOM 1944 N N . SER B 1 76 ? 12.547 15.992 8.125 1 91.19 76 SER B N 1
ATOM 1945 C CA . SER B 1 76 ? 13.82 15.469 7.648 1 91.19 76 SER B CA 1
ATOM 1946 C C . SER B 1 76 ? 13.758 15.133 6.16 1 91.19 76 SER B C 1
ATOM 1948 O O . SER B 1 76 ? 12.719 14.711 5.656 1 91.19 76 SER B O 1
ATOM 1950 N N . GLU B 1 77 ? 14.906 15.266 5.523 1 91.88 77 GLU B N 1
ATOM 1951 C CA . GLU B 1 77 ? 15.016 14.859 4.125 1 91.88 77 GLU B CA 1
ATOM 1952 C C . GLU B 1 77 ? 14.914 13.336 3.988 1 91.88 77 GLU B C 1
ATOM 1954 O O . GLU B 1 77 ? 14.586 12.828 2.916 1 91.88 77 GLU B O 1
ATOM 1959 N N . LEU B 1 78 ? 15.133 12.641 5.078 1 90.69 78 LEU B N 1
ATOM 1960 C CA . LEU B 1 78 ? 15.141 11.18 5.047 1 90.69 78 LEU B CA 1
ATOM 1961 C C . LEU B 1 78 ? 13.75 10.625 5.324 1 90.69 78 LEU B C 1
ATOM 1963 O O . LEU B 1 78 ? 13.531 9.414 5.242 1 90.69 78 LEU B O 1
ATOM 1967 N N . SER B 1 79 ? 12.82 11.539 5.57 1 94.19 79 SER B N 1
ATOM 1968 C CA . SER B 1 79 ? 11.477 11.102 5.914 1 94.19 79 SER B CA 1
ATOM 1969 C C . SER B 1 79 ? 10.812 10.383 4.742 1 94.19 79 SER B C 1
ATOM 1971 O O . SER B 1 79 ? 11.039 10.727 3.584 1 94.19 79 SER B O 1
ATOM 1973 N N . SER B 1 80 ? 10.055 9.383 5.062 1 94.69 80 SER B N 1
ATOM 1974 C CA . SER B 1 80 ? 9.203 8.656 4.129 1 94.69 80 SER B CA 1
ATOM 1975 C C . SER B 1 80 ? 7.879 8.266 4.777 1 94.69 80 SER B C 1
ATOM 1977 O O . SER B 1 80 ? 7.852 7.504 5.742 1 94.69 80 SER B O 1
ATOM 1979 N N . VAL B 1 81 ? 6.852 8.828 4.23 1 97 81 VAL B N 1
ATOM 1980 C CA . VAL B 1 81 ? 5.531 8.664 4.832 1 97 81 VAL B CA 1
ATOM 1981 C C . VAL B 1 81 ? 4.523 8.25 3.76 1 97 81 VAL B C 1
ATOM 1983 O O . VAL B 1 81 ? 4.574 8.742 2.631 1 97 81 VAL B O 1
ATOM 1986 N N . GLY B 1 82 ? 3.68 7.266 4.141 1 97.88 82 GLY B N 1
ATOM 1987 C CA . GLY B 1 82 ? 2.541 6.93 3.301 1 97.88 82 GLY B CA 1
ATOM 1988 C C . GLY B 1 82 ? 1.231 7.496 3.812 1 97.88 82 GLY B C 1
ATOM 1989 O O . GLY B 1 82 ? 0.958 7.453 5.016 1 97.88 82 GLY B O 1
ATOM 1990 N N . VAL B 1 83 ? 0.477 8.062 2.924 1 98.5 83 VAL B N 1
ATOM 1991 C CA . VAL B 1 83 ? -0.849 8.57 3.262 1 98.5 83 VAL B CA 1
ATOM 1992 C C . VAL B 1 83 ? -1.911 7.809 2.469 1 98.5 83 VAL B C 1
ATOM 1994 O O . VAL B 1 83 ? -1.911 7.836 1.235 1 98.5 83 VAL B O 1
ATOM 1997 N N . PHE B 1 84 ? -2.771 7.18 3.219 1 97.62 84 PHE B N 1
ATOM 1998 C CA . PHE B 1 84 ? -3.836 6.391 2.611 1 97.62 84 PHE B CA 1
ATOM 1999 C C . PHE B 1 84 ? -5.199 7 2.912 1 97.62 84 PHE B C 1
ATOM 2001 O O . PHE B 1 84 ? -5.48 7.375 4.051 1 97.62 84 PHE B O 1
ATOM 2008 N N . LEU B 1 85 ? -6 7.156 1.938 1 98.12 85 LEU B N 1
ATOM 2009 C CA . LEU B 1 85 ? -7.391 7.559 2.111 1 98.12 85 LEU B CA 1
ATOM 2010 C C . LEU B 1 85 ? -8.336 6.469 1.619 1 98.12 85 LEU B C 1
ATOM 2012 O O . LEU B 1 85 ? -8.078 5.828 0.596 1 98.12 85 LEU B O 1
ATOM 2016 N N . ARG B 1 86 ? -9.398 6.371 2.307 1 96.62 86 ARG B N 1
ATOM 2017 C CA . ARG B 1 86 ? -10.398 5.422 1.838 1 96.62 86 ARG B CA 1
ATOM 2018 C C . ARG B 1 86 ? -11.805 5.863 2.232 1 96.62 86 ARG B C 1
ATOM 2020 O O . ARG B 1 86 ? -12.023 6.332 3.354 1 96.62 86 ARG B O 1
ATOM 2027 N N . TYR B 1 87 ? -12.672 5.727 1.338 1 96.44 87 TYR B N 1
ATOM 2028 C CA . TYR B 1 87 ? -14.07 6.055 1.547 1 96.44 87 TYR B CA 1
ATOM 2029 C C . TYR B 1 87 ? -14.781 4.953 2.332 1 96.44 87 TYR B C 1
ATOM 2031 O O . TYR B 1 87 ? -14.625 3.77 2.027 1 96.44 87 TYR B O 1
ATOM 2039 N N . GLY B 1 88 ? -15.461 5.312 3.359 1 93.44 88 GLY B N 1
ATOM 2040 C CA . GLY B 1 88 ? -16.422 4.438 4.027 1 93.44 88 GLY B CA 1
ATOM 2041 C C . GLY B 1 88 ? -15.781 3.584 5.109 1 93.44 88 GLY B C 1
ATOM 2042 O O . GLY B 1 88 ? -16.469 3.117 6.02 1 93.44 88 GLY B O 1
ATOM 2043 N N . THR B 1 89 ? -14.477 3.27 5.051 1 92.88 89 THR B N 1
ATOM 2044 C CA . THR B 1 89 ? -13.797 2.441 6.035 1 92.88 89 THR B CA 1
ATOM 2045 C C . THR B 1 89 ? -12.297 2.721 6.031 1 92.88 89 THR B C 1
ATOM 2047 O O . THR B 1 89 ? -11.805 3.484 5.195 1 92.88 89 THR B O 1
ATOM 2050 N N . MET B 1 90 ? -11.555 2.09 7.012 1 94.12 90 MET B N 1
ATOM 2051 C CA . MET B 1 90 ? -10.102 2.244 7.074 1 94.12 90 MET B CA 1
ATOM 2052 C C . MET B 1 90 ? -9.43 1.561 5.891 1 94.12 90 MET B C 1
ATOM 2054 O O . MET B 1 90 ? -9.883 0.508 5.438 1 94.12 90 MET B O 1
ATOM 2058 N N . SER B 1 91 ? -8.391 2.174 5.422 1 94.94 91 SER B N 1
ATOM 2059 C CA . SER B 1 91 ? -7.555 1.525 4.414 1 94.94 91 SER B CA 1
ATOM 2060 C C . SER B 1 91 ? -6.855 0.295 4.984 1 94.94 91 SER B C 1
ATOM 2062 O O . SER B 1 91 ? -6.59 0.225 6.184 1 94.94 91 SER B O 1
ATOM 2064 N N . THR B 1 92 ? -6.617 -0.676 4.176 1 93.56 92 THR B N 1
ATOM 2065 C CA . THR B 1 92 ? -5.633 -1.72 4.438 1 93.56 92 THR B CA 1
ATOM 2066 C C . THR B 1 92 ? -4.418 -1.558 3.525 1 93.56 92 THR B C 1
ATOM 2068 O O . THR B 1 92 ? -4.371 -0.64 2.705 1 93.56 92 THR B O 1
ATOM 2071 N N . ILE B 1 93 ? -3.428 -2.404 3.668 1 92.88 93 ILE B N 1
ATOM 2072 C CA . ILE B 1 93 ? -2.23 -2.312 2.84 1 92.88 93 ILE B CA 1
ATOM 2073 C C . ILE B 1 93 ? -2.582 -2.631 1.388 1 92.88 93 ILE B C 1
ATOM 2075 O O . ILE B 1 93 ? -1.86 -2.238 0.467 1 92.88 93 ILE B O 1
ATOM 2079 N N . VAL B 1 94 ? -3.775 -3.209 1.136 1 94.75 94 VAL B N 1
ATOM 2080 C CA . VAL B 1 94 ? -4.156 -3.627 -0.209 1 94.75 94 VAL B CA 1
ATOM 2081 C C . VAL B 1 94 ? -5.293 -2.744 -0.723 1 94.75 94 VAL B C 1
ATOM 2083 O O . VAL B 1 94 ? -5.324 -2.389 -1.903 1 94.75 94 VAL B O 1
ATOM 2086 N N . HIS B 1 95 ? -6.184 -2.297 0.205 1 94.12 95 HIS B N 1
ATOM 2087 C CA . HIS B 1 95 ? -7.379 -1.593 -0.237 1 94.12 95 HIS B CA 1
ATOM 2088 C C . HIS B 1 95 ? -7.375 -0.143 0.235 1 94.12 95 HIS B C 1
ATOM 2090 O O . HIS B 1 95 ? -7.336 0.122 1.438 1 94.12 95 HIS B O 1
ATOM 2096 N N . TYR B 1 96 ? -7.426 0.758 -0.67 1 96.06 96 TYR B N 1
ATOM 2097 C CA . TYR B 1 96 ? -7.512 2.195 -0.436 1 96.06 96 TYR B CA 1
ATOM 2098 C C . TYR B 1 96 ? -8.047 2.918 -1.665 1 96.06 96 TYR B C 1
ATOM 2100 O O . TYR B 1 96 ? -8.078 2.355 -2.762 1 96.06 96 TYR B O 1
ATOM 2108 N N . SER B 1 97 ? -8.547 4.121 -1.481 1 96.75 97 SER B N 1
ATOM 2109 C CA . SER B 1 97 ? -9.031 4.938 -2.588 1 96.75 97 SER B CA 1
ATOM 2110 C C . SER B 1 97 ? -7.91 5.793 -3.172 1 96.75 97 SER B C 1
ATOM 2112 O O . SER B 1 97 ? -7.812 5.953 -4.391 1 96.75 97 SER B O 1
ATOM 2114 N N . HIS B 1 98 ? -7.07 6.363 -2.338 1 96.88 98 HIS B N 1
ATOM 2115 C CA . HIS B 1 98 ? -5.922 7.176 -2.732 1 96.88 98 HIS B CA 1
ATOM 2116 C C . HIS B 1 98 ? -4.691 6.824 -1.905 1 96.88 98 HIS B C 1
ATOM 2118 O O . HIS B 1 98 ? -4.809 6.465 -0.73 1 96.88 98 HIS B O 1
ATOM 2124 N N . PHE B 1 99 ? -3.617 6.836 -2.486 1 97.75 99 PHE B N 1
ATOM 2125 C CA . PHE B 1 99 ? -2.342 6.617 -1.814 1 97.75 99 PHE B CA 1
ATOM 2126 C C . PHE B 1 99 ? -1.307 7.637 -2.275 1 97.75 99 PHE B C 1
ATOM 2128 O O . PHE B 1 99 ? -1.104 7.824 -3.477 1 97.75 99 PHE B O 1
ATOM 2135 N N . ASP B 1 100 ? -0.695 8.352 -1.342 1 97.12 100 ASP B N 1
ATOM 2136 C CA . ASP B 1 100 ? 0.388 9.289 -1.624 1 97.12 100 ASP B CA 1
ATOM 2137 C C . ASP B 1 100 ? 1.659 8.898 -0.873 1 97.12 100 ASP B C 1
ATOM 2139 O O . ASP B 1 100 ? 1.649 8.781 0.354 1 97.12 100 ASP B O 1
ATOM 2143 N N . ARG B 1 101 ? 2.656 8.695 -1.612 1 97.31 101 ARG B N 1
ATOM 2144 C CA . ARG B 1 101 ? 3.982 8.539 -1.021 1 97.31 101 ARG B CA 1
ATOM 2145 C C . ARG B 1 101 ? 4.688 9.883 -0.886 1 97.31 101 ARG B C 1
ATOM 2147 O O . ARG B 1 101 ? 4.938 10.562 -1.885 1 97.31 101 ARG B O 1
ATOM 2154 N N . ILE B 1 102 ? 4.996 10.273 0.328 1 96.69 102 ILE B N 1
ATOM 2155 C CA . ILE B 1 102 ? 5.621 11.57 0.57 1 96.69 102 ILE B CA 1
ATOM 2156 C C . ILE B 1 102 ? 7.047 11.367 1.073 1 96.69 102 ILE B C 1
ATOM 2158 O O . ILE B 1 102 ? 7.258 10.867 2.18 1 96.69 102 ILE B O 1
ATOM 2162 N N . LEU B 1 103 ? 7.977 11.758 0.294 1 95.56 103 LEU B N 1
ATOM 2163 C CA . LEU B 1 103 ? 9.391 11.641 0.627 1 95.56 103 LEU B CA 1
ATOM 2164 C C . LEU B 1 103 ? 9.984 13.008 0.965 1 95.56 103 LEU B C 1
ATOM 2166 O O . LEU B 1 103 ? 9.859 13.953 0.182 1 95.56 103 LEU B O 1
ATOM 2170 N N . GLY B 1 104 ? 10.617 13.078 2.115 1 94.75 104 GLY B N 1
ATOM 2171 C CA . GLY B 1 104 ? 11.25 14.328 2.514 1 94.75 104 GLY B CA 1
ATOM 2172 C C . GLY B 1 104 ? 12.219 14.859 1.477 1 94.75 104 GLY B C 1
ATOM 2173 O O . GLY B 1 104 ? 12.289 16.078 1.26 1 94.75 104 GLY B O 1
ATOM 2174 N N . ARG B 1 105 ? 12.938 13.992 0.825 1 92.44 105 ARG B N 1
ATOM 2175 C CA . ARG B 1 105 ? 13.977 14.375 -0.126 1 92.44 105 ARG B CA 1
ATOM 2176 C C . ARG B 1 105 ? 13.367 15.039 -1.359 1 92.44 105 ARG B C 1
ATOM 2178 O O . ARG B 1 105 ? 14.07 15.719 -2.113 1 92.44 105 ARG B O 1
ATOM 2185 N N . GLN B 1 106 ? 12.117 14.812 -1.616 1 92.88 106 GLN B N 1
ATOM 2186 C CA . GLN B 1 106 ? 11.461 15.359 -2.799 1 92.88 106 GLN B CA 1
ATOM 2187 C C . GLN B 1 106 ? 10.82 16.719 -2.494 1 92.88 106 GLN B C 1
ATOM 2189 O O . GLN B 1 106 ? 10.266 17.359 -3.389 1 92.88 106 GLN B O 1
ATOM 2194 N N . LEU B 1 107 ? 10.883 17.078 -1.216 1 93.25 107 LEU B N 1
ATOM 2195 C CA . LEU B 1 107 ? 10.234 18.328 -0.807 1 93.25 107 LEU B CA 1
ATOM 2196 C C . LEU B 1 107 ? 11.258 19.438 -0.638 1 93.25 107 LEU B C 1
ATOM 2198 O O . LEU B 1 107 ? 12.375 19.203 -0.175 1 93.25 107 LEU B O 1
ATOM 2202 N N . LYS B 1 108 ? 10.836 20.562 -1.067 1 89.12 108 LYS B N 1
ATOM 2203 C CA . LYS B 1 108 ? 11.711 21.719 -0.941 1 89.12 108 LYS B CA 1
ATOM 2204 C C . LYS B 1 108 ? 11.852 22.141 0.517 1 89.12 108 LYS B C 1
ATOM 2206 O O . LYS B 1 108 ? 10.883 22.109 1.277 1 89.12 108 LYS B O 1
ATOM 2211 N N . ALA B 1 109 ? 13.078 22.453 0.893 1 86.38 109 ALA B N 1
ATOM 2212 C CA . ALA B 1 109 ? 13.359 22.984 2.227 1 86.38 109 ALA B CA 1
ATOM 2213 C C . ALA B 1 109 ? 14.359 24.125 2.166 1 86.38 109 ALA B C 1
ATOM 2215 O O . ALA B 1 109 ? 15.234 24.156 1.294 1 86.38 109 ALA B O 1
ATOM 2216 N N . ASP B 1 110 ? 14.086 25.078 3.018 1 83.19 110 ASP B N 1
ATOM 2217 C CA . ASP B 1 110 ? 14.961 26.25 3.068 1 83.19 110 ASP B CA 1
ATOM 2218 C C . ASP B 1 110 ? 16.344 25.875 3.604 1 83.19 110 ASP B C 1
ATOM 2220 O O . ASP B 1 110 ? 17.312 26.594 3.379 1 83.19 110 ASP B O 1
ATOM 2224 N N . ALA B 1 111 ? 16.391 24.891 4.402 1 81.06 111 ALA B N 1
ATOM 2225 C CA . ALA B 1 111 ? 17.625 24.344 4.977 1 81.06 111 ALA B CA 1
ATOM 2226 C C . ALA B 1 111 ? 17.5 22.844 5.219 1 81.06 111 ALA B C 1
ATOM 2228 O O . ALA B 1 111 ? 16.406 22.281 5.148 1 81.06 111 ALA B O 1
ATOM 2229 N N . VAL B 1 112 ? 18.641 22.219 5.508 1 74.75 112 VAL B N 1
ATOM 2230 C CA . VAL B 1 112 ? 18.719 20.781 5.676 1 74.75 112 VAL B CA 1
ATOM 2231 C C . VAL B 1 112 ? 17.797 20.344 6.809 1 74.75 112 VAL B C 1
ATOM 2233 O O . VAL B 1 112 ? 17.109 19.312 6.699 1 74.75 112 VAL B O 1
ATOM 2236 N N . ASP B 1 113 ? 17.656 21.094 7.863 1 79.25 113 ASP B N 1
ATOM 2237 C CA . ASP B 1 113 ? 16.875 20.703 9.031 1 79.25 113 ASP B CA 1
ATOM 2238 C C . ASP B 1 113 ? 15.547 21.453 9.078 1 79.25 113 ASP B C 1
ATOM 2240 O O . ASP B 1 113 ? 14.836 21.406 10.086 1 79.25 113 ASP B O 1
ATOM 2244 N N . ALA B 1 114 ? 15.375 22.141 7.996 1 86.94 114 ALA B N 1
ATOM 2245 C CA . ALA B 1 114 ? 14.141 22.922 7.953 1 86.94 114 ALA B CA 1
ATOM 2246 C C . ALA B 1 114 ? 12.938 22.031 7.641 1 86.94 114 ALA B C 1
ATOM 2248 O O . ALA B 1 114 ? 13.078 21.016 6.965 1 86.94 114 ALA B O 1
ATOM 2249 N N . PRO B 1 115 ? 11.805 22.391 8.258 1 90.94 115 PRO B N 1
ATOM 2250 C CA . PRO B 1 115 ? 10.586 21.656 7.922 1 90.94 115 PRO B CA 1
ATOM 2251 C C . PRO B 1 115 ? 10.305 21.641 6.422 1 90.94 115 PRO B C 1
ATOM 2253 O O . PRO B 1 115 ? 10.602 22.609 5.719 1 90.94 115 PRO B O 1
ATOM 2256 N N . ARG B 1 116 ? 9.82 20.547 5.961 1 94 116 ARG B N 1
ATOM 2257 C CA . ARG B 1 116 ? 9.445 20.312 4.57 1 94 116 ARG B CA 1
ATOM 2258 C C . ARG B 1 116 ? 7.949 20.047 4.445 1 94 116 ARG B C 1
ATOM 2260 O O . ARG B 1 116 ? 7.426 19.094 5.027 1 94 116 ARG B O 1
ATOM 2267 N N . THR B 1 117 ? 7.305 20.922 3.711 1 94.69 117 THR B N 1
ATOM 2268 C CA . THR B 1 117 ? 5.852 20.828 3.65 1 94.69 117 THR B CA 1
ATOM 2269 C C . THR B 1 117 ? 5.387 20.578 2.219 1 94.69 117 THR B C 1
ATOM 2271 O O . THR B 1 117 ? 5.988 21.094 1.269 1 94.69 117 THR B O 1
ATOM 2274 N N . THR B 1 118 ? 4.391 19.719 2.012 1 96.19 118 THR B N 1
ATOM 2275 C CA . THR B 1 118 ? 3.721 19.547 0.729 1 96.19 118 THR B CA 1
ATOM 2276 C C . THR B 1 118 ? 2.205 19.516 0.913 1 96.19 118 THR B C 1
ATOM 2278 O O . THR B 1 118 ? 1.713 19.203 2 1 96.19 118 THR B O 1
ATOM 2281 N N . GLY B 1 119 ? 1.501 19.875 -0.095 1 96 119 GLY B N 1
ATOM 2282 C CA . GLY B 1 119 ? 0.051 19.797 -0.143 1 96 119 GLY B CA 1
ATOM 2283 C C . GLY B 1 119 ? -0.456 18.906 -1.266 1 96 119 GLY B C 1
ATOM 2284 O O . GLY B 1 119 ? 0.149 18.844 -2.338 1 96 119 GLY B O 1
ATOM 2285 N N . ARG B 1 120 ? -1.528 18.203 -1.021 1 96.31 120 ARG B N 1
ATOM 2286 C CA . ARG B 1 120 ? -2.156 17.359 -2.031 1 96.31 120 ARG B CA 1
ATOM 2287 C C . ARG B 1 120 ? -3.652 17.641 -2.129 1 96.31 120 ARG B C 1
ATOM 2289 O O . ARG B 1 120 ? -4.348 17.703 -1.111 1 96.31 120 ARG B O 1
ATOM 2296 N N . VAL B 1 121 ? -4.059 17.812 -3.299 1 94.88 121 VAL B N 1
ATOM 2297 C CA . VAL B 1 121 ? -5.484 18.031 -3.521 1 94.88 121 VAL B CA 1
ATOM 2298 C C . VAL B 1 121 ? -6.16 16.719 -3.893 1 94.88 121 VAL B C 1
ATOM 2300 O O . VAL B 1 121 ? -5.645 15.961 -4.719 1 94.88 121 VAL B O 1
ATOM 2303 N N . ARG B 1 122 ? -7.27 16.516 -3.277 1 93.88 122 ARG B N 1
ATOM 2304 C CA . ARG B 1 122 ? -8.094 15.352 -3.598 1 93.88 122 ARG B CA 1
ATOM 2305 C C . ARG B 1 122 ? -9.57 15.734 -3.676 1 93.88 122 ARG B C 1
ATOM 2307 O O . ARG B 1 122 ? -10.102 16.359 -2.762 1 93.88 122 ARG B O 1
ATOM 2314 N N . CYS B 1 123 ? -10.172 15.391 -4.746 1 93.5 123 CYS B N 1
ATOM 2315 C CA . CYS B 1 123 ? -11.617 15.57 -4.848 1 93.5 123 CYS B CA 1
ATOM 2316 C C . CYS B 1 123 ? -12.359 14.328 -4.375 1 93.5 123 CYS B C 1
ATOM 2318 O O . CYS B 1 123 ? -12.234 13.258 -4.977 1 93.5 123 CYS B O 1
ATOM 2320 N N . LEU B 1 124 ? -13.039 14.5 -3.324 1 93.62 124 LEU B N 1
ATOM 2321 C CA . LEU B 1 124 ? -13.633 13.375 -2.617 1 93.62 124 LEU B CA 1
ATOM 2322 C C . LEU B 1 124 ? -15.156 13.43 -2.689 1 93.62 124 LEU B C 1
ATOM 2324 O O . LEU B 1 124 ? -15.742 14.508 -2.596 1 93.62 124 LEU B O 1
ATOM 2328 N N . LYS B 1 125 ? -15.773 12.359 -2.918 1 94.25 125 LYS B N 1
ATOM 2329 C CA . LYS B 1 125 ? -17.234 12.312 -2.936 1 94.25 125 LYS B CA 1
ATOM 2330 C C . LYS B 1 125 ? -17.797 12.438 -1.527 1 94.25 125 LYS B C 1
ATOM 2332 O O . LYS B 1 125 ? -17.094 12.219 -0.542 1 94.25 125 LYS B O 1
ATOM 2337 N N . LYS B 1 126 ? -19 12.781 -1.523 1 93.56 126 LYS B N 1
ATOM 2338 C CA . LYS B 1 126 ? -19.734 12.875 -0.257 1 93.56 126 LYS B CA 1
ATOM 2339 C C . LYS B 1 126 ? -19.672 11.555 0.505 1 93.56 126 LYS B C 1
ATOM 2341 O O . LYS B 1 126 ? -19.859 10.484 -0.084 1 93.56 126 LYS B O 1
ATOM 2346 N N . GLY B 1 127 ? -19.484 11.703 1.818 1 95.56 127 GLY B N 1
ATOM 2347 C CA . GLY B 1 127 ? -19.469 10.523 2.666 1 95.56 127 GLY B CA 1
ATOM 2348 C C . GLY B 1 127 ? -18.359 10.539 3.693 1 95.56 127 GLY B C 1
ATOM 2349 O O . GLY B 1 127 ? -17.734 11.578 3.92 1 95.56 127 GLY B O 1
ATOM 2350 N N . HIS B 1 128 ? -18.203 9.477 4.398 1 96.25 128 HIS B N 1
ATOM 2351 C CA . HIS B 1 128 ? -17.219 9.359 5.469 1 96.25 128 HIS B CA 1
ATOM 2352 C C . HIS B 1 128 ? -15.891 8.859 4.941 1 96.25 128 HIS B C 1
ATOM 2354 O O . HIS B 1 128 ? -15.828 7.816 4.281 1 96.25 128 HIS B O 1
ATOM 2360 N N . TRP B 1 129 ? -14.906 9.641 5.137 1 95.88 129 TRP B N 1
ATOM 2361 C CA . TRP B 1 129 ? -13.57 9.289 4.656 1 95.88 129 TRP B CA 1
ATOM 2362 C C . TRP B 1 129 ? -12.617 9.047 5.82 1 95.88 129 TRP B C 1
ATOM 2364 O O . TRP B 1 129 ? -12.719 9.711 6.859 1 95.88 129 TRP B O 1
ATOM 2374 N N . PHE B 1 130 ? -11.734 8.102 5.609 1 96.56 130 PHE B N 1
ATOM 2375 C CA . PHE B 1 130 ? -10.695 7.766 6.578 1 96.56 130 PHE B CA 1
ATOM 2376 C C . PHE B 1 130 ? -9.305 7.992 5.992 1 96.56 130 PHE B C 1
ATOM 2378 O O . PHE B 1 130 ? -9.094 7.781 4.797 1 96.56 130 PHE B O 1
ATOM 2385 N N . ILE B 1 131 ? -8.438 8.453 6.832 1 97.81 131 ILE B N 1
ATOM 2386 C CA . ILE B 1 131 ? -7.055 8.695 6.422 1 97.81 131 ILE B CA 1
ATOM 2387 C C . ILE B 1 131 ? -6.102 7.969 7.363 1 97.81 131 ILE B C 1
ATOM 2389 O O . ILE B 1 131 ? -6.355 7.879 8.57 1 97.81 131 ILE B O 1
ATOM 2393 N N . SER B 1 132 ? -5.086 7.344 6.82 1 97.5 132 SER B N 1
ATOM 2394 C CA . SER B 1 132 ? -3.998 6.73 7.578 1 97.5 132 SER B CA 1
ATOM 2395 C C . SER B 1 132 ? -2.645 7.293 7.156 1 97.5 132 SER B C 1
ATOM 2397 O O . SER B 1 132 ? -2.361 7.41 5.961 1 97.5 132 SER B O 1
ATOM 2399 N N . ILE B 1 133 ? -1.868 7.66 8.086 1 98.25 133 ILE B N 1
ATOM 2400 C CA . ILE B 1 133 ? -0.498 8.102 7.855 1 98.25 133 ILE B CA 1
ATOM 2401 C C . ILE B 1 133 ? 0.479 7.109 8.484 1 98.25 133 ILE B C 1
ATOM 2403 O O . ILE B 1 133 ? 0.356 6.77 9.664 1 98.25 133 ILE B O 1
ATOM 2407 N N . VAL B 1 134 ? 1.365 6.656 7.684 1 96.06 134 VAL B N 1
ATOM 2408 C CA . VAL B 1 134 ? 2.301 5.629 8.133 1 96.06 134 VAL B CA 1
ATOM 2409 C C . VAL B 1 134 ? 3.73 6.152 8.031 1 96.06 134 VAL B C 1
ATOM 2411 O O . VAL B 1 134 ? 4.117 6.719 7.004 1 96.06 134 VAL B O 1
ATOM 2414 N N . ASN B 1 135 ? 4.504 5.992 9.055 1 95.44 135 ASN B N 1
ATOM 2415 C CA . ASN B 1 135 ? 5.941 6.246 9.031 1 95.44 135 ASN B CA 1
ATOM 2416 C C . ASN B 1 135 ? 6.711 5.051 8.477 1 95.44 135 ASN B C 1
ATOM 2418 O O . ASN B 1 135 ? 6.809 4.012 9.133 1 95.44 135 ASN B O 1
ATOM 2422 N N . ASP B 1 136 ? 7.285 5.207 7.32 1 94 136 ASP B N 1
ATOM 2423 C CA . ASP B 1 136 ? 7.992 4.105 6.676 1 94 136 ASP B CA 1
ATOM 2424 C C . ASP B 1 136 ? 9.5 4.219 6.895 1 94 136 ASP B C 1
ATOM 2426 O O . ASP B 1 136 ? 10.289 3.785 6.051 1 94 136 ASP B O 1
ATOM 2430 N N . GLN B 1 137 ? 9.938 4.84 7.969 1 91.38 137 GLN B N 1
ATOM 2431 C CA . GLN B 1 137 ? 11.352 4.973 8.312 1 91.38 137 GLN B CA 1
ATOM 2432 C C . GLN B 1 137 ? 11.672 4.258 9.625 1 91.38 137 GLN B C 1
ATOM 2434 O O . GLN B 1 137 ? 10.805 4.121 10.484 1 91.38 137 GLN B O 1
ATOM 2439 N N . PRO B 1 138 ? 12.945 3.693 9.766 1 88 138 PRO B N 1
ATOM 2440 C CA . PRO B 1 138 ? 13.328 3.023 11.008 1 88 138 PRO B CA 1
ATOM 2441 C C . PRO B 1 138 ? 13.641 4.008 12.133 1 88 138 PRO B C 1
ATOM 2443 O O . PRO B 1 138 ? 14.453 3.707 13.016 1 88 138 PRO B O 1
ATOM 2446 N N . ARG B 1 139 ? 13.172 5.199 12.055 1 90.75 139 ARG B N 1
ATOM 2447 C CA . ARG B 1 139 ? 13.305 6.223 13.086 1 90.75 139 ARG B CA 1
ATOM 2448 C C . ARG B 1 139 ? 11.969 6.902 13.359 1 90.75 139 ARG B C 1
ATOM 2450 O O . ARG B 1 139 ? 11.055 6.84 12.539 1 90.75 139 ARG B O 1
ATOM 2457 N N . THR B 1 140 ? 11.938 7.547 14.516 1 94.62 140 THR B N 1
ATOM 2458 C CA . THR B 1 140 ? 10.734 8.297 14.844 1 94.62 140 THR B CA 1
ATOM 2459 C C . THR B 1 140 ? 10.609 9.539 13.961 1 94.62 140 THR B C 1
ATOM 2461 O O . THR B 1 140 ? 11.602 10.219 13.688 1 94.62 140 THR B O 1
ATOM 2464 N N . GLU B 1 141 ? 9.391 9.812 13.5 1 95.38 141 GLU B N 1
ATOM 2465 C CA . GLU B 1 141 ? 9.141 10.961 12.633 1 95.38 141 GLU B CA 1
ATOM 2466 C C . GLU B 1 141 ? 8.125 11.914 13.266 1 95.38 141 GLU B C 1
ATOM 2468 O O . GLU B 1 141 ? 7.078 11.477 13.75 1 95.38 141 GLU B O 1
ATOM 2473 N N . ASP B 1 142 ? 8.5 13.164 13.289 1 96.44 142 ASP B N 1
ATOM 2474 C CA . ASP B 1 142 ? 7.543 14.203 13.656 1 96.44 142 ASP B CA 1
ATOM 2475 C C . ASP B 1 142 ? 6.766 14.688 12.43 1 96.44 142 ASP B C 1
ATOM 2477 O O . ASP B 1 142 ? 7.359 15.133 11.445 1 96.44 142 ASP B O 1
ATOM 2481 N N . ILE B 1 143 ? 5.484 14.641 12.531 1 97.69 143 ILE B N 1
ATOM 2482 C CA . ILE B 1 143 ? 4.641 14.961 11.383 1 97.69 143 ILE B CA 1
ATOM 2483 C C . ILE B 1 143 ? 3.561 15.961 11.797 1 97.69 143 ILE B C 1
ATOM 2485 O O . ILE B 1 143 ? 2.949 15.812 12.859 1 97.69 143 ILE B O 1
ATOM 2489 N N . VAL B 1 144 ? 3.422 16.969 11.047 1 97.88 144 VAL B N 1
ATOM 2490 C CA . VAL B 1 144 ? 2.295 17.891 11.203 1 97.88 144 VAL B CA 1
ATOM 2491 C C . VAL B 1 144 ? 1.343 17.734 10.016 1 97.88 144 VAL B C 1
AT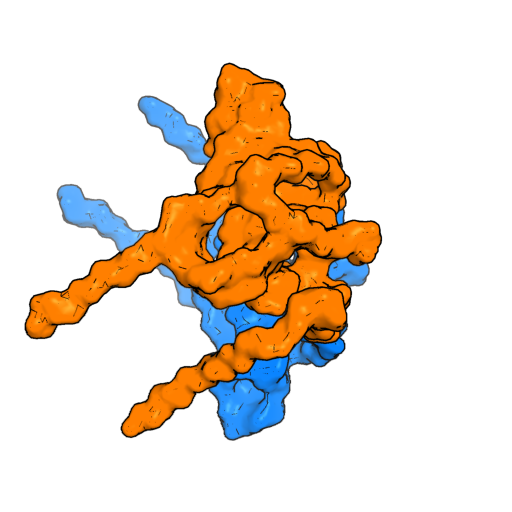OM 2493 O O . VAL B 1 144 ? 1.772 17.75 8.859 1 97.88 144 VAL B O 1
ATOM 2496 N N . PHE B 1 145 ? 0.087 17.562 10.328 1 97.88 145 PHE B N 1
ATOM 2497 C CA . PHE B 1 145 ? -0.926 17.312 9.305 1 97.88 145 PHE B CA 1
ATOM 2498 C C . PHE B 1 145 ? -2.104 18.266 9.477 1 97.88 145 PHE B C 1
ATOM 2500 O O . PHE B 1 145 ? -2.5 18.578 10.602 1 97.88 145 PHE B O 1
ATOM 2507 N N . SER B 1 146 ? -2.596 18.766 8.352 1 97.69 146 SER B N 1
ATOM 2508 C CA . SER B 1 146 ? -3.85 19.5 8.359 1 97.69 146 SER B CA 1
ATOM 2509 C C . SER B 1 146 ? -4.637 19.281 7.074 1 97.69 146 SER B C 1
ATOM 2511 O O . SER B 1 146 ? -4.074 18.844 6.062 1 97.69 146 SER B O 1
ATOM 2513 N N . MET B 1 147 ? -5.875 19.516 7.133 1 95.94 147 MET B N 1
ATOM 2514 C CA . MET B 1 147 ? -6.742 19.344 5.969 1 95.94 147 MET B CA 1
ATOM 2515 C C . MET B 1 147 ? -7.793 20.438 5.906 1 95.94 147 MET B C 1
ATOM 2517 O O . MET B 1 147 ? -8.258 20.922 6.938 1 95.94 147 MET B O 1
ATOM 2521 N N . ALA B 1 148 ? -8.078 20.828 4.723 1 92.81 148 ALA B N 1
ATOM 2522 C CA . ALA B 1 148 ? -9.109 21.828 4.484 1 92.81 148 ALA B CA 1
ATOM 2523 C C . ALA B 1 148 ? -9.961 21.469 3.273 1 92.81 148 ALA B C 1
ATOM 2525 O O . ALA B 1 148 ? -9.5 20.766 2.371 1 92.81 148 ALA B O 1
ATOM 2526 N N . GLU B 1 149 ? -11.172 21.875 3.326 1 89.88 149 GLU B N 1
ATOM 2527 C CA . GLU B 1 149 ? -12.039 21.781 2.158 1 89.88 149 GLU B CA 1
ATOM 2528 C C . GLU B 1 149 ? -11.891 23 1.253 1 89.88 149 GLU B C 1
ATOM 2530 O O . GLU B 1 149 ? -11.906 24.141 1.727 1 89.88 149 GLU B O 1
ATOM 2535 N N . ILE B 1 150 ? -11.594 22.875 0.003 1 86.81 150 ILE B N 1
ATOM 2536 C CA . ILE B 1 150 ? -11.242 24.047 -0.785 1 86.81 150 ILE B CA 1
ATOM 2537 C C . ILE B 1 150 ? -12.289 24.281 -1.869 1 86.81 150 ILE B C 1
ATOM 2539 O O . ILE B 1 150 ? -12.273 25.312 -2.549 1 86.81 150 ILE B O 1
ATOM 2543 N N . GLY B 1 151 ? -13.117 23.469 -2.26 1 78.56 151 GLY B N 1
ATOM 2544 C CA . GLY B 1 151 ? -14.133 23.891 -3.209 1 78.56 151 GLY B CA 1
ATOM 2545 C C . GLY B 1 151 ? -14.992 22.75 -3.709 1 78.56 151 GLY B C 1
ATOM 2546 O O . GLY B 1 151 ? -14.578 21.594 -3.682 1 78.56 151 GLY B O 1
ATOM 2547 N N . LYS B 1 152 ? -16.281 23.188 -4.148 1 72.94 152 LYS B N 1
ATOM 2548 C CA . LYS B 1 152 ? -17.219 22.234 -4.738 1 72.94 152 LYS B CA 1
ATOM 2549 C C . LYS B 1 152 ? -16.875 21.953 -6.199 1 72.94 152 LYS B C 1
ATOM 2551 O O . LYS B 1 152 ? -16.391 22.828 -6.906 1 72.94 152 LYS B O 1
ATOM 2556 N N . PHE B 1 153 ? -16.688 20.703 -6.52 1 61.88 153 PHE B N 1
ATOM 2557 C CA . PHE B 1 153 ? -16.578 20.344 -7.926 1 61.88 153 PHE B CA 1
ATOM 2558 C C . PHE B 1 153 ? -17.734 20.906 -8.734 1 61.88 153 PHE B C 1
ATOM 2560 O O . PHE B 1 153 ? -18.891 20.609 -8.453 1 61.88 153 PHE B O 1
ATOM 2567 N N . LEU B 1 154 ? -17.75 22.109 -9.094 1 51.91 154 LEU B N 1
ATOM 2568 C CA . LEU B 1 154 ? -18.828 22.578 -9.953 1 51.91 154 LEU B CA 1
ATOM 2569 C C . LEU B 1 154 ? -18.938 21.703 -11.203 1 51.91 154 LEU B C 1
ATOM 2571 O O . LEU B 1 154 ? -17.953 21.562 -11.945 1 51.91 154 LEU B O 1
ATOM 2575 N N . PHE B 1 155 ? -19.578 20.641 -11.156 1 47.78 155 PHE B N 1
ATOM 2576 C CA . PHE B 1 155 ? -19.953 20 -12.414 1 47.78 155 PHE B CA 1
ATOM 2577 C C . PHE B 1 155 ? -20.359 21.047 -13.445 1 47.78 155 PHE B C 1
ATOM 2579 O O . PHE B 1 155 ? -21.297 21.828 -13.227 1 47.78 155 PHE B O 1
ATOM 2586 N N . MET B 1 156 ? -19.531 21.703 -14.078 1 41.19 156 MET B N 1
ATOM 2587 C CA . MET B 1 156 ? -20.031 22.406 -15.25 1 41.19 156 MET B CA 1
ATOM 2588 C C . MET B 1 156 ? -20.938 21.5 -16.094 1 41.19 156 MET B C 1
ATOM 2590 O O . MET B 1 156 ? -20.625 20.312 -16.297 1 41.19 156 MET B O 1
ATOM 2594 N N . ASP B 1 157 ? -22.281 21.688 -16.078 1 40.91 157 ASP B N 1
ATOM 2595 C CA . ASP B 1 157 ? -23.266 21.172 -17.016 1 40.91 157 ASP B CA 1
ATOM 2596 C C . ASP B 1 157 ? -22.656 21.016 -18.406 1 40.91 157 ASP B C 1
ATOM 2598 O O . ASP B 1 157 ? -22.438 22 -19.125 1 40.91 157 ASP B O 1
ATOM 2602 N N . LEU B 1 158 ? -21.656 20.281 -18.656 1 39.62 158 LEU B N 1
ATOM 2603 C CA . LEU B 1 158 ? -21.359 19.984 -20.062 1 39.62 158 LEU B CA 1
ATOM 2604 C C . LEU B 1 158 ? -22.609 19.5 -20.781 1 39.62 158 LEU B C 1
ATOM 2606 O O . LEU B 1 158 ? -22.672 18.359 -21.234 1 39.62 158 LEU B O 1
ATOM 2610 N N . THR B 1 159 ? -23.766 19.562 -20.266 1 36.78 159 THR B N 1
ATOM 2611 C CA . THR B 1 159 ? -24.906 19.406 -21.156 1 36.78 159 THR B CA 1
ATOM 2612 C C . THR B 1 159 ? -24.906 20.469 -22.25 1 36.78 159 THR B C 1
ATOM 2614 O O . THR B 1 159 ? -25.781 20.484 -23.109 1 36.78 159 THR B O 1
ATOM 2617 N N . LEU B 1 160 ? -24.125 21.5 -22.266 1 33.72 160 LEU B N 1
ATOM 2618 C CA . LEU B 1 160 ? -24.359 22.406 -23.375 1 33.72 160 LEU B CA 1
ATOM 2619 C C . LEU B 1 160 ? -23.938 21.781 -24.703 1 33.72 160 LEU B C 1
ATOM 2621 O O . LEU B 1 160 ? -24.188 22.344 -25.766 1 33.72 160 LEU B O 1
ATOM 2625 N N . PHE B 1 161 ? -22.844 20.828 -24.734 1 28.23 161 PHE B N 1
ATOM 2626 C CA . PHE B 1 161 ? -22.625 20.531 -26.141 1 28.23 161 PHE B CA 1
ATOM 2627 C C . PHE B 1 161 ? -23.531 19.391 -26.609 1 28.23 161 PHE B C 1
ATOM 2629 O O . PHE B 1 161 ? -23.109 18.234 -26.625 1 28.23 161 PHE B O 1
ATOM 2636 N N . THR B 1 162 ? -24.641 18.969 -25.891 1 25.81 162 THR B N 1
ATOM 2637 C CA . THR B 1 162 ? -25.531 18.328 -26.859 1 25.81 162 THR B CA 1
ATOM 2638 C C . THR B 1 162 ? -26.312 19.359 -27.641 1 25.81 162 THR B C 1
ATOM 2640 O O . THR B 1 162 ? -26.641 20.438 -27.125 1 25.81 162 THR B O 1
#

Solvent-accessible surface area (backbone atoms only — not comparable to full-atom values): 18004 Å² total; per-residue (Å²): 137,86,80,78,70,82,74,78,80,80,78,70,65,69,81,88,42,76,51,80,47,50,71,46,36,66,70,52,23,53,51,29,85,92,49,63,67,37,80,58,53,72,74,40,77,45,77,48,74,28,45,56,66,22,48,44,28,31,30,42,76,37,89,50,51,23,30,29,38,37,38,42,34,34,51,37,50,79,41,36,35,28,39,34,28,12,74,75,44,58,25,36,93,64,47,60,73,44,76,45,76,47,47,28,68,80,38,69,49,94,42,80,74,32,63,25,59,53,72,49,75,46,78,40,64,54,42,46,36,22,37,22,39,33,28,72,31,83,48,71,42,60,37,39,36,32,35,33,80,72,43,65,66,70,74,71,76,74,63,68,82,110,136,86,80,79,71,81,74,77,79,81,78,72,64,70,82,88,42,76,52,77,48,49,71,45,35,66,71,53,22,53,50,28,86,92,49,60,66,38,80,59,52,72,75,41,77,44,78,46,74,27,45,55,65,21,48,44,26,32,30,42,76,37,90,49,51,24,29,30,39,35,38,42,33,34,49,38,48,80,41,34,36,28,39,35,29,12,74,77,44,57,24,35,91,66,47,60,74,43,77,44,76,48,45,26,68,80,38,67,51,94,42,80,73,32,63,25,59,52,73,49,78,46,77,41,64,54,41,47,36,23,38,24,39,33,29,71,34,85,49,73,42,60,38,38,36,33,36,35,80,71,42,65,65,70,75,70,75,74,63,68,85,106

Organism: Hymenolepis diminuta (NCBI:txid6216)

Secondary structure (DSSP, 8-state):
---------S-S-TTT-S----HHHHHHSSSBTTBPPEEPPTT--EEEEE-TT-EEEEEEEE-SSEEEEEEEEES-TT-EEEEEEEESS---SS--SEEEEEEGGGS--SSTTS-EEEEEEEEE-SEEEEEEEEE-SSS-EEEEEEEEEEEE-----TTTT-/---------S-S-SSS-S----HHHHHHSSSBTTBPPEEPPTT--EEEEE-TT-EEEEEEEE-SSEEEEEEEEES-TT-EEEEEEEESS---SS--SEEEEEEGGGS--SSTTS-EEEEEEEEE-SEEEEEEEEE-SSS-EEEEEEEEEEEE-----TTTT-

pLDDT: mean 79.89, std 25.54, range [17.98, 98.5]

Sequence (324 aa):
MVNRIYEWDDSFPIGQRAHQLDDVTNRYGLFDPHNPPQKIEPNKQVKVQLEPMGLWAGHWQIQSDLCTLYNITLTSELSSVGVFLRYGTMSTIVHYSHFDRILGRQLKADAVDAPRTTGRVRCLKKGHWFISIVNDQPRTEDIVFSMAEIGKFLFMDLTLFTMVNRIYEWDDSFPIGQRAHQLDDVTNRYGLFDPHNPPQKIEPNKQVKVQLEPMGLWAGHWQIQSDLCTLYNITLTSELSSVGVFLRYGTMSTIVHYSHFDRILGRQLKADAVDAPRTTGRVRCLKKGHWFISIVNDQPRTEDIVFSMAEIGKFLFMDLTLFT

Nearest PDB structures (foldseek):
  3afg-assembly2_B  TM=7.020E-01  e=1.982E-05  Thermococcus kodakarensis
  3afg-assembly1_A  TM=7.068E-01  e=3.295E-05  Thermococcus kodakarensis
  8hhe-assembly1_A  TM=5.628E-01  e=8.131E-05  Bacillus thuringiensis YBT-1518
  4d8m-assembly1_A  TM=5.401E-01  e=3.529E-04  Bacillus thuringiensis
  4mxw-assembly2_A  TM=4.340E-01  e=6.362E-02  Homo sapiens

Radius of gyration: 22.25 Å; Cα contacts (8 Å, |Δi|>4): 744; chains: 2; bounding box: 62×50×58 Å